Protein AF-A0A523S5J5-F1 (afd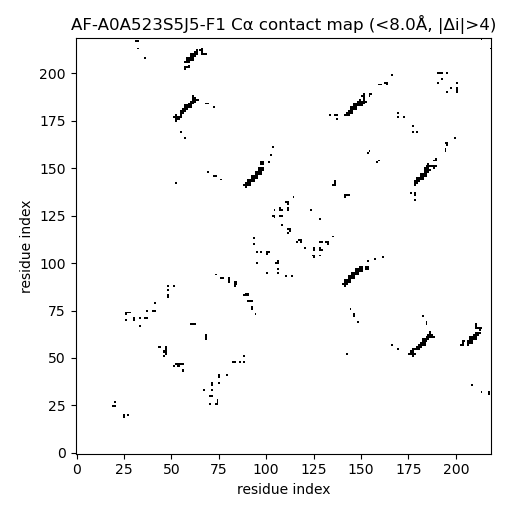b_monomer)

Sequence (219 aa):
MPHDYVEEELGRRSVFKSEQFLSIDYVPEALPHRELELRTLAQSFKTLITTPGRTSQRFIIEGPVGTGKTAVAKRFTEQMVQAAERRGIRLHKLHINCRINKSEYLVYLRMLREFKPKFPRRGHSPEELLQMLVEVLDVEDRYLLLILDELDYFINQRGGNILYDLTRLMDDRLNAPQRLSMIAVGRNIPLDGNVLDSSILSTLQRNLMRFERYSSEAL

Mean predicted aligned error: 6.14 Å

pLDDT: mean 90.22, std 8.28, range [58.5, 98.31]

Nearest PDB structures (foldseek):
  2v1u-assembly1_A  TM=8.697E-01  e=8.062E-12  Aeropyrum pernix
  1w5t-assembly1_A  TM=8.524E-01  e=6.302E-11  Aeropyrum pernix
  1w5t-assembly2_B  TM=8.602E-01  e=1.203E-10  Aeropyrum pernix
  1w5t-assembly3_C  TM=8.279E-01  e=2.738E-10  Aeropyrum pernix
  1w5s-assembly1_A  TM=8.208E-01  e=6.232E-10  Aeropyrum pernix

Foldseek 3Di:
DPDDVVVVVVPDDDPDPDCVCVDPPDQDLDDPPCVVVLVLLCVQCVCCQVPNQPAAAEAEEAADPPLCQVSSLVNSLVVVCVSCVVVVQQEDEDEDECVVQQDLLSVLVSLLCVQVVPDDSDDDDSLVSLVSSVVSCQVVVHAYEYEYEQVQVNCVVPNDVSVVSLLCSQVVQPPGGRRYYYYYYHHDHDLDCVRHPPVSSVSHVVRYDYGDHQDPVRD

Secondary structure (DSSP, 8-state):
----HHHHHHTSPPS-S-GGGGSTT---S--TT-HHHHHHHHHHHTHHHHSTTS---EEEEE--TTSSHHHHHHHHHHHHHHHHHTTT--EEEEEEETTTS-SHHHHHHHHHHHH-TT--SSSS-HHHHHHHHHHHHHHTT-EEEEEEETHHHHHHHH-SHHHHHHHHHHHS-TTS---EEEEEEESS----TTTS-HHHHHHHHHTEEEPPPPPGGG-

Structure (mmCIF, N/CA/C/O backbone):
data_AF-A0A523S5J5-F1
#
_entry.id   AF-A0A523S5J5-F1
#
loop_
_atom_site.group_PDB
_atom_site.id
_atom_site.type_symbol
_atom_site.label_atom_id
_atom_site.label_alt_id
_atom_site.label_comp_id
_atom_site.label_asym_id
_atom_site.label_entity_id
_atom_site.label_seq_id
_atom_site.pdbx_PDB_ins_code
_atom_site.Cartn_x
_atom_site.Cartn_y
_atom_site.Cartn_z
_atom_site.occupancy
_atom_site.B_iso_or_equiv
_atom_site.auth_seq_id
_atom_site.auth_comp_id
_atom_site.auth_asym_id
_atom_site.auth_atom_id
_atom_site.pdbx_PDB_model_num
ATOM 1 N N . MET A 1 1 ? -4.644 -39.962 38.838 1.00 62.00 1 MET A N 1
ATOM 2 C CA . MET A 1 1 ? -4.343 -39.330 37.539 1.00 62.00 1 MET A CA 1
ATOM 3 C C . MET A 1 1 ? -4.026 -37.870 37.805 1.00 62.00 1 MET A C 1
ATOM 5 O O . MET A 1 1 ? -4.727 -37.291 38.631 1.00 62.00 1 MET A O 1
ATOM 9 N N . PRO A 1 2 ? -2.973 -37.297 37.204 1.00 72.38 2 PRO A N 1
ATOM 10 C CA . PRO A 1 2 ? -2.766 -35.853 37.231 1.00 72.38 2 PRO A CA 1
ATOM 11 C C . PRO A 1 2 ? -3.998 -35.160 36.645 1.00 72.38 2 PRO A C 1
ATOM 13 O O . PRO A 1 2 ? -4.638 -35.707 35.749 1.00 72.38 2 PRO A O 1
ATOM 16 N N . HIS A 1 3 ? -4.345 -33.993 37.177 1.00 76.38 3 HIS A N 1
ATOM 17 C CA . HIS A 1 3 ? -5.434 -33.191 36.641 1.00 76.38 3 HIS A CA 1
ATOM 18 C C . HIS A 1 3 ? -5.071 -32.742 35.218 1.00 76.38 3 HIS A C 1
ATOM 20 O O . HIS A 1 3 ? -4.043 -32.088 35.029 1.00 76.38 3 HIS A O 1
ATOM 26 N N . ASP A 1 4 ? -5.879 -33.122 34.228 1.00 85.50 4 ASP A N 1
ATOM 27 C CA . ASP A 1 4 ? -5.662 -32.759 32.827 1.00 85.50 4 ASP A CA 1
ATOM 28 C C . ASP A 1 4 ? -6.428 -31.473 32.508 1.00 85.50 4 ASP A C 1
ATOM 30 O O . ASP A 1 4 ? -7.601 -31.476 32.138 1.00 85.50 4 ASP A O 1
ATOM 34 N N . TYR A 1 5 ? -5.752 -30.349 32.730 1.00 88.44 5 TYR A N 1
ATOM 35 C CA . TYR A 1 5 ? -6.306 -29.013 32.518 1.00 88.44 5 TYR A CA 1
ATOM 36 C C . TYR A 1 5 ? -6.626 -28.718 31.045 1.00 88.44 5 TYR A C 1
ATOM 38 O O . TYR A 1 5 ? -7.419 -27.824 30.770 1.00 88.44 5 TYR A O 1
ATOM 46 N N . VAL A 1 6 ? -6.022 -29.438 30.093 1.00 84.81 6 VAL A N 1
ATOM 47 C CA . VAL A 1 6 ? -6.251 -29.190 28.663 1.00 84.81 6 VAL A CA 1
ATOM 48 C C . VAL A 1 6 ? -7.607 -29.754 28.246 1.00 84.81 6 VAL A C 1
ATOM 50 O O . VAL A 1 6 ? -8.390 -29.048 27.615 1.00 84.81 6 VAL A O 1
ATOM 53 N N . GLU A 1 7 ? -7.919 -30.985 28.655 1.00 87.50 7 GLU A N 1
ATOM 54 C CA . GLU A 1 7 ? -9.229 -31.603 28.405 1.00 87.50 7 GLU A CA 1
ATOM 55 C C . GLU A 1 7 ? -10.373 -30.861 29.116 1.00 87.50 7 GLU A C 1
ATOM 57 O O . GLU A 1 7 ? -11.466 -30.726 28.562 1.00 87.50 7 GLU A O 1
ATOM 62 N N . GLU A 1 8 ? -10.126 -30.310 30.311 1.00 87.00 8 GLU A N 1
ATOM 63 C CA . GLU A 1 8 ? -11.123 -29.486 31.004 1.00 87.00 8 GLU A CA 1
ATOM 64 C C . GLU A 1 8 ? -11.491 -28.231 30.195 1.00 87.00 8 GLU A C 1
ATOM 66 O O . GLU A 1 8 ? -12.675 -27.932 30.027 1.00 87.00 8 GLU A O 1
ATOM 71 N N . GLU A 1 9 ? -10.502 -27.508 29.660 1.00 85.44 9 GLU A N 1
ATOM 72 C CA . GLU A 1 9 ? -10.750 -26.301 28.862 1.00 85.44 9 GLU A CA 1
ATOM 73 C C . GLU A 1 9 ? -11.384 -26.624 27.500 1.00 85.44 9 GLU A C 1
ATOM 75 O O . GLU A 1 9 ? -12.287 -25.907 27.065 1.00 85.44 9 GLU A O 1
ATOM 80 N N . LEU A 1 10 ? -10.991 -27.725 26.848 1.00 82.94 10 LEU A N 1
ATOM 81 C CA . LEU A 1 10 ? -11.606 -28.175 25.590 1.00 82.94 10 LEU A CA 1
ATOM 82 C C . LEU A 1 10 ? -13.081 -28.575 25.761 1.00 82.94 10 LEU A C 1
ATOM 84 O O . LEU A 1 10 ? -13.875 -28.427 24.829 1.00 82.94 10 LEU A O 1
ATOM 88 N N . GLY A 1 11 ? -13.465 -29.052 26.949 1.00 82.38 11 GLY A N 1
ATOM 89 C CA . GLY A 1 11 ? -14.846 -29.396 27.288 1.00 82.38 11 GLY A CA 1
ATOM 90 C C . GLY A 1 11 ? -15.753 -28.192 27.578 1.00 82.38 11 GLY A C 1
ATOM 91 O O . GLY A 1 11 ? -16.978 -28.350 27.650 1.00 82.38 11 GLY A O 1
ATOM 92 N N . ARG A 1 12 ? -15.199 -26.983 27.747 1.00 86.94 12 ARG A N 1
ATOM 93 C CA . ARG A 1 12 ? -15.992 -25.780 28.036 1.00 86.94 12 ARG A CA 1
ATOM 94 C C . ARG A 1 12 ? -16.671 -25.246 26.779 1.00 86.94 12 ARG A C 1
ATOM 96 O O . ARG A 1 12 ? -16.119 -25.207 25.684 1.00 86.94 12 ARG A O 1
ATOM 103 N N . ARG A 1 13 ? -17.907 -24.774 26.943 1.00 80.88 13 ARG A N 1
ATOM 104 C CA . ARG A 1 13 ? -18.631 -24.094 25.864 1.00 80.88 13 ARG A CA 1
ATOM 105 C C . ARG A 1 13 ? -18.052 -22.697 25.657 1.00 80.88 13 ARG A C 1
ATOM 107 O O . ARG A 1 13 ? -18.053 -21.890 26.584 1.00 80.88 13 ARG A O 1
ATOM 114 N N . SER A 1 14 ? -17.619 -22.408 24.433 1.00 80.81 14 SER A N 1
ATOM 115 C CA . SER A 1 14 ? -17.193 -21.062 24.044 1.00 80.81 14 SER A CA 1
ATOM 116 C C . SER A 1 14 ? -18.381 -20.092 24.019 1.00 80.81 14 SER A C 1
ATOM 118 O O . SER A 1 14 ? -19.490 -20.449 23.614 1.00 80.81 14 SER A O 1
ATOM 120 N N . VAL A 1 15 ? -18.140 -18.847 24.438 1.00 86.00 15 VAL A N 1
ATOM 121 C CA . VAL A 1 15 ? -19.086 -17.724 24.287 1.00 86.00 15 VAL A CA 1
ATOM 122 C C . VAL A 1 15 ? -19.048 -17.125 22.878 1.00 86.00 15 VAL A C 1
ATOM 124 O O . VAL A 1 15 ? -19.934 -16.355 22.499 1.00 86.00 15 VAL A O 1
ATOM 127 N N . PHE A 1 16 ? -18.032 -17.472 22.086 1.00 83.12 16 PHE A N 1
ATOM 128 C CA . PHE A 1 16 ? -17.856 -16.970 20.734 1.00 83.12 16 PHE A CA 1
ATOM 129 C C . PHE A 1 16 ? -18.631 -17.825 19.733 1.00 83.12 16 PHE A C 1
ATOM 131 O O . PHE A 1 16 ? -18.474 -19.041 19.667 1.00 83.12 16 PHE A O 1
ATOM 138 N N . LYS A 1 17 ? -19.437 -17.170 18.889 1.00 83.44 17 LYS A N 1
ATOM 139 C CA . LYS A 1 17 ? -20.042 -17.828 17.717 1.00 83.44 17 LYS A CA 1
ATOM 140 C C . LYS A 1 17 ? -19.012 -18.090 16.618 1.00 83.44 17 LYS A C 1
ATOM 142 O O . LYS A 1 17 ? -19.126 -19.069 15.893 1.00 83.44 17 LYS A O 1
ATOM 147 N N . SER A 1 18 ? -18.039 -17.192 16.467 1.00 82.94 18 SER A N 1
ATOM 148 C CA . SER A 1 18 ? -16.918 -17.353 15.545 1.00 82.94 18 SER A CA 1
ATOM 149 C C . SER A 1 18 ? -15.783 -16.412 15.939 1.00 82.94 18 SER A C 1
ATOM 151 O O . SER A 1 18 ? -15.937 -15.192 15.910 1.00 82.94 18 SER A O 1
ATOM 153 N N . GLU A 1 19 ? -14.641 -16.982 16.307 1.00 81.00 19 GLU A N 1
ATOM 154 C CA . GLU A 1 19 ? -13.457 -16.225 16.735 1.00 81.00 19 GLU A CA 1
ATOM 155 C C . GLU A 1 19 ? -12.722 -15.566 15.560 1.00 81.00 19 GLU A C 1
ATOM 157 O O . GLU A 1 19 ? -11.962 -14.622 15.755 1.00 81.00 19 GLU A O 1
ATOM 162 N N . GLN A 1 20 ? -12.998 -15.985 14.318 1.00 80.94 20 GLN A N 1
ATOM 163 C CA . GLN A 1 20 ? -12.356 -15.430 13.121 1.00 80.94 20 GLN A CA 1
ATOM 164 C C . GLN A 1 20 ? -12.589 -13.917 12.966 1.00 80.94 20 GLN A C 1
ATOM 166 O O . GLN A 1 20 ? -11.740 -13.217 12.425 1.00 80.94 20 GLN A O 1
ATOM 171 N N . PHE A 1 21 ? -13.719 -13.406 13.470 1.00 82.50 21 PHE A N 1
ATOM 172 C CA . PHE A 1 21 ? -14.063 -11.982 13.440 1.00 82.50 21 PHE A CA 1
ATOM 173 C C . PHE A 1 21 ? -13.248 -11.141 14.428 1.00 82.50 21 PHE A C 1
ATOM 175 O O . PHE A 1 21 ? -13.205 -9.922 14.301 1.00 82.50 21 PHE A O 1
ATOM 182 N N . LEU A 1 22 ? -12.597 -11.789 15.395 1.00 78.06 22 LEU A N 1
ATOM 183 C CA . LEU A 1 22 ? -11.671 -11.164 16.339 1.00 78.06 22 LEU A CA 1
ATOM 184 C C . LEU A 1 22 ? -10.229 -11.176 15.819 1.00 78.06 22 LEU A C 1
ATOM 186 O O . LEU A 1 22 ? -9.338 -10.617 16.456 1.00 78.06 22 LEU A O 1
ATOM 190 N N . SER A 1 23 ? -9.985 -11.816 14.670 1.00 78.56 23 SER A N 1
ATOM 191 C CA . SER A 1 23 ? -8.672 -11.813 14.040 1.00 78.56 23 SER A CA 1
ATOM 192 C C . SER A 1 23 ? -8.255 -10.391 13.674 1.00 78.56 23 SER A C 1
ATOM 194 O O . SER A 1 23 ? -9.031 -9.623 13.111 1.00 78.56 23 SER A O 1
ATOM 196 N N . ILE A 1 24 ? -6.982 -10.073 13.907 1.00 70.19 24 ILE A N 1
ATOM 197 C CA . ILE A 1 24 ? -6.358 -8.802 13.504 1.00 70.19 24 ILE A CA 1
ATOM 198 C C . ILE A 1 24 ? -6.398 -8.626 11.974 1.00 70.19 24 ILE A C 1
ATOM 200 O O . ILE A 1 24 ? -6.359 -7.504 11.465 1.00 70.19 24 ILE A O 1
ATOM 204 N N . ASP A 1 25 ? -6.497 -9.730 11.230 1.00 74.06 25 ASP A N 1
ATOM 205 C CA . ASP A 1 25 ? -6.596 -9.718 9.773 1.00 74.06 25 ASP A CA 1
ATOM 206 C C . ASP A 1 25 ? -8.024 -9.564 9.247 1.00 74.06 25 ASP A C 1
ATOM 208 O O . ASP A 1 25 ? -8.193 -9.299 8.053 1.00 74.06 25 ASP A O 1
ATOM 212 N N . TYR A 1 26 ? -9.040 -9.697 10.105 1.00 80.50 26 TYR A N 1
ATOM 213 C CA . TYR A 1 26 ? -10.425 -9.522 9.696 1.00 80.50 26 TYR A CA 1
ATOM 214 C C . TYR A 1 26 ? -10.710 -8.053 9.367 1.00 80.50 26 TYR A C 1
ATOM 216 O O . TYR A 1 26 ? -10.423 -7.143 10.146 1.00 80.50 26 TYR A O 1
ATOM 224 N N . VAL A 1 27 ? -11.300 -7.821 8.195 1.00 84.38 27 VAL A N 1
ATOM 225 C CA . VAL A 1 27 ? -11.746 -6.499 7.754 1.00 84.38 27 VAL A CA 1
ATOM 226 C C . VAL A 1 27 ? -13.267 -6.545 7.620 1.00 84.38 27 VAL A C 1
ATOM 228 O O . VAL A 1 27 ? -13.766 -7.205 6.707 1.00 84.38 27 VAL A O 1
ATOM 231 N N . PRO A 1 28 ? -14.021 -5.890 8.518 1.00 84.75 28 PRO A N 1
ATOM 232 C CA . PRO A 1 28 ? -15.477 -5.906 8.467 1.00 84.75 28 PRO A CA 1
ATOM 233 C C . PRO A 1 28 ? -16.024 -5.162 7.245 1.00 84.75 28 PRO A C 1
ATOM 235 O O . PRO A 1 28 ? -15.371 -4.299 6.653 1.00 84.75 28 PRO A O 1
ATOM 238 N N . GLU A 1 29 ? -17.268 -5.480 6.878 1.00 85.88 29 GLU A N 1
ATOM 239 C CA . GLU A 1 29 ? -17.913 -4.867 5.716 1.00 85.88 29 GLU A CA 1
ATOM 240 C C . GLU A 1 29 ? -18.210 -3.373 5.897 1.00 85.88 29 GLU A C 1
ATOM 242 O O . GLU A 1 29 ? -18.135 -2.593 4.939 1.00 85.88 29 GLU A O 1
ATOM 247 N N . ALA A 1 30 ? -18.534 -2.978 7.122 1.00 87.62 30 ALA A N 1
ATOM 248 C CA . ALA A 1 30 ? -18.708 -1.595 7.523 1.00 87.62 30 ALA A CA 1
ATOM 249 C C . ALA A 1 30 ? -17.586 -1.205 8.487 1.00 87.62 30 ALA A C 1
ATOM 251 O O . ALA A 1 30 ? -17.180 -1.999 9.336 1.00 87.62 30 ALA A O 1
ATOM 252 N N . LEU A 1 31 ? -17.107 0.030 8.356 1.00 89.56 31 LEU A N 1
ATOM 253 C CA . LEU A 1 31 ? -16.148 0.648 9.267 1.00 89.56 31 LEU A CA 1
ATOM 254 C C . LEU A 1 31 ? -16.805 1.910 9.835 1.00 89.56 31 LEU A C 1
ATOM 256 O O . LEU A 1 31 ? -16.637 2.979 9.244 1.00 89.56 31 LEU A O 1
ATOM 260 N N . PRO A 1 32 ? -17.595 1.776 10.918 1.00 88.62 32 PRO A N 1
ATOM 261 C CA . PRO A 1 32 ? -18.278 2.906 11.531 1.00 88.62 32 PRO A CA 1
ATOM 262 C C . PRO A 1 32 ? -17.296 4.027 11.876 1.00 88.62 32 PRO A C 1
ATOM 264 O O . PRO A 1 32 ? -16.178 3.761 12.324 1.00 88.62 32 PRO A O 1
ATOM 267 N N . HIS A 1 33 ? -17.716 5.276 11.675 1.00 91.38 33 HIS A N 1
ATOM 268 C CA . HIS A 1 33 ? -16.916 6.479 11.946 1.00 91.38 33 HIS A CA 1
ATOM 269 C C . HIS A 1 33 ? -15.659 6.620 11.069 1.00 91.38 33 HIS A C 1
ATOM 271 O O . HIS A 1 33 ? -14.735 7.363 11.418 1.00 91.38 33 HIS A O 1
ATOM 277 N N . ARG A 1 34 ? -15.609 5.902 9.938 1.00 94.69 34 ARG A N 1
ATOM 278 C CA . ARG A 1 34 ? -14.543 5.989 8.923 1.00 94.69 34 ARG A CA 1
ATOM 279 C C . ARG A 1 34 ? -15.060 6.199 7.498 1.00 94.69 34 ARG A C 1
ATOM 281 O O . ARG A 1 34 ? -14.346 6.004 6.510 1.00 94.69 34 ARG A O 1
ATOM 288 N N . GLU A 1 35 ? -16.324 6.587 7.365 1.00 94.56 35 GLU A N 1
ATOM 289 C CA . GLU A 1 35 ? -16.993 6.805 6.085 1.00 94.56 35 GLU A CA 1
ATOM 290 C C . GLU A 1 35 ? -16.395 7.992 5.322 1.00 94.56 35 GLU A C 1
ATOM 292 O O . GLU A 1 35 ? -16.344 7.971 4.088 1.00 94.56 35 GLU A O 1
ATOM 297 N N . LEU A 1 36 ? -15.933 9.022 6.036 1.00 95.25 36 LEU A N 1
ATOM 298 C CA . LEU A 1 36 ? -15.312 10.198 5.431 1.00 95.25 36 LEU A CA 1
ATOM 299 C C . LEU A 1 36 ? -13.957 9.845 4.806 1.00 95.25 36 LEU A C 1
ATOM 301 O O . LEU A 1 36 ? -13.660 10.256 3.682 1.00 95.25 36 LEU A O 1
ATOM 305 N N . GLU A 1 37 ? -13.163 9.038 5.500 1.00 97.12 37 GLU A N 1
ATOM 306 C CA . GLU A 1 37 ? -11.861 8.549 5.066 1.00 97.12 37 GLU A CA 1
ATOM 307 C C . GLU A 1 37 ? -12.013 7.639 3.842 1.00 97.12 37 GLU A C 1
ATOM 309 O O . GLU A 1 37 ? -11.357 7.856 2.820 1.00 97.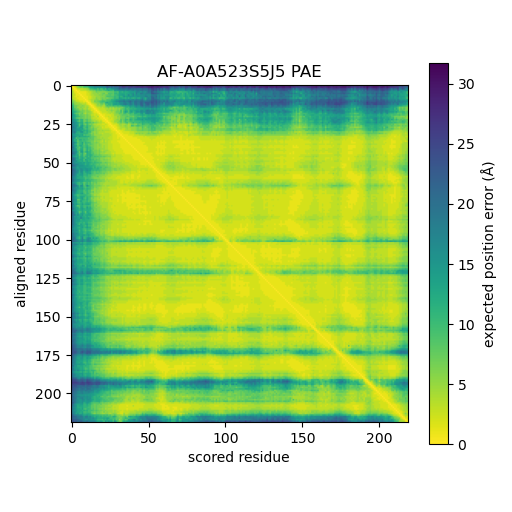12 37 GLU A O 1
ATOM 314 N N . LEU A 1 38 ? -12.956 6.688 3.884 1.00 96.94 38 LEU A N 1
ATOM 315 C CA . LEU A 1 38 ? -13.299 5.846 2.732 1.00 96.94 38 LEU A CA 1
ATOM 316 C C . LEU A 1 38 ? -13.747 6.681 1.525 1.00 96.94 38 LEU A C 1
ATOM 318 O O . LEU A 1 38 ? -13.301 6.444 0.400 1.00 96.94 38 LEU A O 1
ATOM 322 N N . ARG A 1 39 ? -14.605 7.687 1.742 1.00 96.81 39 ARG A N 1
ATOM 323 C CA . ARG A 1 39 ? -15.082 8.583 0.679 1.00 96.81 39 ARG A CA 1
ATOM 324 C C . ARG A 1 39 ? -13.951 9.406 0.075 1.00 96.81 39 ARG A C 1
ATOM 326 O O . ARG A 1 39 ? -13.921 9.578 -1.142 1.00 96.81 39 ARG A O 1
ATOM 333 N N . THR A 1 40 ? -13.035 9.895 0.900 1.00 97.12 40 THR A N 1
ATOM 334 C CA . THR A 1 40 ? -11.886 10.679 0.440 1.00 97.12 40 THR A CA 1
ATOM 335 C C . THR A 1 40 ? -10.962 9.819 -0.423 1.00 97.12 40 THR A C 1
ATOM 337 O O . THR A 1 40 ? -10.623 10.225 -1.533 1.00 97.12 40 THR A O 1
ATOM 340 N N . LEU A 1 41 ? -10.657 8.584 0.001 1.00 97.69 41 LEU A N 1
ATOM 341 C CA . LEU A 1 41 ? -9.907 7.636 -0.833 1.00 97.69 41 LEU A CA 1
ATOM 342 C C . LEU A 1 41 ? -10.638 7.349 -2.153 1.00 97.69 41 LEU A C 1
ATOM 344 O O . LEU A 1 41 ? -10.039 7.427 -3.225 1.00 97.69 41 LEU A O 1
ATOM 348 N N . ALA A 1 42 ? -11.949 7.103 -2.117 1.00 97.00 42 ALA A N 1
ATOM 349 C CA . ALA A 1 42 ? -12.737 6.883 -3.330 1.00 97.00 42 ALA A CA 1
ATOM 350 C C . ALA A 1 42 ? -12.675 8.072 -4.303 1.00 97.00 42 ALA A C 1
ATOM 352 O O . ALA A 1 42 ? -12.560 7.873 -5.512 1.00 97.00 42 ALA A O 1
ATOM 353 N N . GLN A 1 43 ? -12.709 9.308 -3.798 1.00 96.31 43 GLN A N 1
ATOM 354 C CA . GLN A 1 43 ? -12.591 10.508 -4.627 1.00 96.31 43 GLN A CA 1
ATOM 355 C C . GLN A 1 43 ? -11.210 10.642 -5.271 1.00 96.31 43 GLN A C 1
ATOM 357 O O . GLN A 1 43 ? -11.141 10.952 -6.463 1.00 96.31 43 GLN A O 1
ATOM 362 N N . SER A 1 44 ? -10.137 10.382 -4.521 1.00 95.94 44 SER A N 1
ATOM 363 C CA . SER A 1 44 ? -8.762 10.467 -5.025 1.00 95.94 44 SER A CA 1
ATOM 364 C C . SER A 1 44 ? -8.452 9.388 -6.065 1.00 95.94 44 SER A C 1
ATOM 366 O O . SER A 1 44 ? -7.803 9.659 -7.070 1.00 95.94 44 SER A O 1
ATOM 368 N N . PHE A 1 45 ? -8.966 8.173 -5.875 1.00 96.94 45 PHE A N 1
ATOM 369 C CA . PHE A 1 45 ? -8.636 7.020 -6.718 1.00 96.94 45 PHE A CA 1
ATOM 370 C C . PHE A 1 45 ? -9.647 6.729 -7.835 1.00 96.94 45 PHE A C 1
ATOM 372 O O . PHE A 1 45 ? -9.424 5.819 -8.635 1.00 96.94 45 PHE A O 1
ATOM 379 N N . LYS A 1 46 ? -10.739 7.499 -7.957 1.00 95.81 46 LYS A N 1
ATOM 380 C CA . LYS A 1 46 ? -11.774 7.285 -8.991 1.00 95.81 46 LYS A CA 1
ATOM 381 C C . LYS A 1 46 ? -11.227 7.237 -10.423 1.00 95.81 46 LYS A C 1
ATOM 383 O O . LYS A 1 46 ? -11.835 6.618 -11.299 1.00 95.81 46 LYS A O 1
ATOM 388 N N . THR A 1 47 ? -10.104 7.904 -10.687 1.00 95.25 47 THR A N 1
ATOM 389 C CA . THR A 1 47 ? -9.441 7.934 -12.000 1.00 95.25 47 THR A CA 1
ATOM 390 C C . THR A 1 47 ? -8.927 6.562 -12.416 1.00 95.25 47 THR A C 1
ATOM 392 O O . THR A 1 47 ? -8.987 6.243 -13.597 1.00 95.25 47 THR A O 1
ATOM 395 N N . LEU A 1 48 ? -8.563 5.691 -11.467 1.00 95.81 48 LEU A N 1
ATOM 396 C CA . LEU A 1 48 ? -8.160 4.313 -11.772 1.00 95.81 48 LEU A CA 1
ATOM 397 C C . LEU A 1 48 ? -9.282 3.487 -12.409 1.00 95.81 48 LEU A C 1
ATOM 399 O O . LEU A 1 48 ? -9.013 2.495 -13.076 1.00 95.81 48 LEU A O 1
ATOM 403 N N . ILE A 1 49 ? -10.534 3.899 -12.198 1.00 96.94 49 ILE A N 1
ATOM 404 C CA . ILE A 1 49 ? -11.719 3.241 -12.750 1.00 96.94 49 ILE A CA 1
ATOM 405 C C . ILE A 1 49 ? -12.263 3.991 -13.966 1.00 96.94 49 ILE A C 1
ATOM 407 O O . ILE A 1 49 ? -12.680 3.376 -14.940 1.00 96.94 49 ILE A O 1
ATOM 411 N N . THR A 1 50 ? -12.301 5.323 -13.901 1.00 96.31 50 THR A N 1
ATOM 412 C CA . THR A 1 50 ? -12.920 6.159 -14.945 1.00 96.31 50 THR A CA 1
ATOM 413 C C . THR A 1 50 ? -12.005 6.402 -16.141 1.00 96.31 50 THR A C 1
ATOM 415 O O . THR A 1 50 ? -12.494 6.520 -17.260 1.00 96.31 50 THR A O 1
ATOM 418 N N . THR A 1 51 ? -10.689 6.450 -15.927 1.00 95.94 51 THR A N 1
ATOM 419 C CA . THR A 1 51 ? -9.665 6.608 -16.968 1.00 95.94 51 THR A CA 1
ATOM 420 C C . THR A 1 51 ? -8.448 5.714 -16.671 1.00 95.94 51 THR A C 1
ATOM 422 O O . THR A 1 51 ? -7.353 6.222 -16.398 1.00 95.94 51 THR A O 1
ATOM 425 N N . PRO A 1 52 ? -8.611 4.373 -16.707 1.00 94.81 52 PRO A N 1
ATOM 426 C CA . PRO A 1 52 ? -7.558 3.429 -16.329 1.00 94.81 52 PRO A CA 1
ATOM 427 C C . PRO A 1 52 ? -6.268 3.672 -17.119 1.00 94.81 52 PRO A C 1
ATOM 429 O O . PRO A 1 52 ? -6.295 3.878 -18.330 1.00 94.81 52 PRO A O 1
ATOM 432 N N . GLY A 1 53 ? -5.122 3.677 -16.440 1.00 93.19 53 GLY A N 1
ATOM 433 C CA . GLY A 1 53 ? -3.822 3.903 -17.081 1.00 93.19 53 GLY A CA 1
ATOM 434 C C . GLY A 1 53 ? -3.480 5.355 -17.395 1.00 93.19 53 GLY A C 1
ATOM 435 O O . GLY A 1 53 ? -2.360 5.616 -17.818 1.00 93.19 53 GLY A O 1
ATOM 436 N N . ARG A 1 54 ? -4.379 6.318 -17.159 1.00 92.75 54 ARG A N 1
ATOM 437 C CA . ARG A 1 54 ? -4.065 7.736 -17.392 1.00 92.75 54 ARG A CA 1
ATOM 438 C C . ARG A 1 54 ? -3.220 8.355 -16.281 1.00 92.75 54 ARG A C 1
ATOM 440 O O . ARG A 1 54 ? -2.432 9.255 -16.544 1.00 92.75 54 ARG A O 1
ATOM 447 N N . THR A 1 55 ? -3.414 7.912 -15.042 1.00 89.75 55 THR A N 1
ATOM 448 C CA . THR A 1 55 ? -2.744 8.472 -13.861 1.00 89.75 55 THR A CA 1
ATOM 449 C C . THR A 1 55 ? -2.441 7.386 -12.849 1.00 89.75 55 THR A C 1
ATOM 451 O O . THR A 1 55 ? -3.293 6.529 -12.616 1.00 89.75 55 THR A O 1
ATOM 454 N N . SER A 1 56 ? -1.301 7.508 -12.178 1.00 91.06 56 SER A N 1
ATOM 455 C CA . SER A 1 56 ? -1.008 6.781 -10.945 1.00 91.06 56 SER A CA 1
ATOM 456 C C . SER A 1 56 ? -1.443 7.618 -9.748 1.00 91.06 56 SER A C 1
ATOM 458 O O . SER A 1 56 ? -1.291 8.839 -9.749 1.00 91.06 56 SER A O 1
ATOM 460 N N . GLN A 1 57 ? -2.007 6.973 -8.732 1.00 93.12 57 GLN A N 1
ATOM 461 C CA . GLN A 1 57 ? -2.415 7.627 -7.494 1.00 93.12 57 GLN A CA 1
ATOM 462 C C . GLN A 1 57 ? -1.474 7.226 -6.366 1.00 93.12 57 GLN A C 1
ATOM 464 O O . GLN A 1 57 ? -1.152 6.051 -6.189 1.00 93.12 57 GLN A O 1
ATOM 469 N N . ARG A 1 58 ? -1.030 8.224 -5.607 1.00 92.75 58 ARG A N 1
ATOM 470 C CA . ARG A 1 58 ? -0.164 8.062 -4.440 1.00 92.75 58 ARG A CA 1
ATOM 471 C C . ARG A 1 58 ? -0.855 8.732 -3.274 1.00 92.75 58 ARG A C 1
ATOM 473 O O . ARG A 1 58 ? -1.203 9.908 -3.381 1.00 92.75 58 ARG A O 1
ATOM 480 N N . PHE A 1 59 ? -1.066 7.990 -2.201 1.00 95.62 59 PHE A N 1
ATOM 481 C CA . PHE A 1 59 ? -1.805 8.481 -1.050 1.00 95.62 59 PHE A 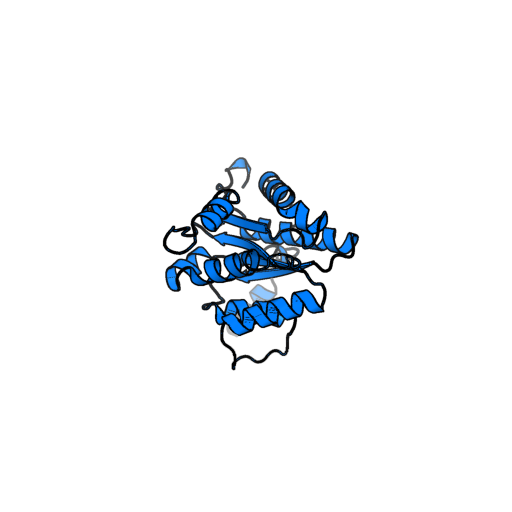CA 1
ATOM 482 C C . PHE A 1 59 ? -1.133 8.038 0.241 1.00 95.62 59 PHE A C 1
ATOM 484 O O . PHE A 1 59 ? -0.628 6.919 0.324 1.00 95.62 59 PHE A O 1
ATOM 491 N N . ILE A 1 60 ? -1.122 8.910 1.242 1.00 96.62 60 ILE A N 1
ATOM 492 C CA . ILE A 1 60 ? -0.516 8.647 2.541 1.00 96.62 60 ILE A CA 1
ATOM 493 C C . ILE A 1 60 ? -1.601 8.683 3.610 1.00 96.62 60 ILE A C 1
ATOM 495 O O . ILE A 1 60 ? -2.422 9.597 3.657 1.00 96.62 60 ILE A O 1
ATOM 499 N N . ILE A 1 61 ? -1.593 7.677 4.476 1.00 97.75 61 ILE A N 1
ATOM 500 C CA . ILE A 1 61 ? -2.461 7.579 5.639 1.00 97.75 61 ILE A CA 1
ATOM 501 C C . ILE A 1 61 ? -1.589 7.542 6.894 1.00 97.75 61 ILE A C 1
ATOM 503 O O . ILE A 1 61 ? -0.838 6.591 7.120 1.00 97.75 61 ILE A O 1
ATOM 507 N N . GLU A 1 62 ? -1.732 8.559 7.737 1.00 96.88 62 GLU A N 1
ATOM 508 C CA . GLU A 1 62 ? -0.994 8.700 8.993 1.00 96.88 62 GLU A CA 1
ATOM 509 C C . GLU A 1 62 ? -1.910 8.688 10.207 1.00 96.88 62 GLU A C 1
ATOM 511 O O . GLU A 1 62 ? -3.096 8.978 10.105 1.00 96.88 62 GLU A O 1
ATOM 516 N N . GLY A 1 63 ? -1.362 8.368 11.378 1.00 96.25 63 GLY A N 1
ATOM 517 C CA . GLY A 1 63 ? -2.074 8.503 12.647 1.00 96.25 63 GLY A CA 1
ATOM 518 C C . GLY A 1 63 ? -1.721 7.435 13.687 1.00 96.25 63 GLY A C 1
ATOM 519 O O . GLY A 1 63 ? -1.039 6.448 13.382 1.00 96.25 63 GLY A O 1
ATOM 520 N N . PRO A 1 64 ? -2.206 7.579 14.933 1.00 94.81 64 PRO A N 1
ATOM 521 C CA . PRO A 1 64 ? -1.873 6.687 16.047 1.00 94.81 64 PRO A CA 1
ATOM 522 C C . PRO A 1 64 ? -2.249 5.213 15.822 1.00 94.81 64 PRO A C 1
ATOM 524 O O . PRO A 1 64 ? -3.007 4.865 14.920 1.00 94.81 64 PRO A O 1
ATOM 527 N N . VAL A 1 65 ? -1.725 4.306 16.648 1.00 91.38 65 VAL A N 1
ATOM 528 C CA . VAL A 1 65 ? -2.114 2.881 16.613 1.00 91.38 65 VAL A CA 1
ATOM 529 C C . VAL A 1 65 ? -3.596 2.731 16.958 1.00 91.38 65 VAL A C 1
ATOM 531 O O . VAL A 1 65 ? -4.119 3.493 17.764 1.00 91.38 65 VAL A O 1
ATOM 534 N N . GLY A 1 66 ? -4.268 1.753 16.346 1.00 88.75 66 GLY A N 1
ATOM 535 C CA . GLY A 1 66 ? -5.663 1.434 16.666 1.00 88.75 66 GLY A CA 1
ATOM 536 C C . GLY A 1 66 ? -6.699 2.389 16.068 1.00 88.75 66 GLY A C 1
ATOM 537 O O . GLY A 1 66 ? -7.882 2.210 16.308 1.00 88.75 66 GLY A O 1
ATOM 538 N N . THR A 1 67 ? -6.306 3.368 15.247 1.00 93.19 67 THR A N 1
ATOM 539 C CA . THR A 1 67 ? -7.260 4.315 14.638 1.00 93.19 67 THR A CA 1
ATOM 540 C C . THR A 1 67 ? -7.982 3.785 13.397 1.00 93.19 67 THR A C 1
ATOM 542 O O . THR A 1 67 ? -8.830 4.481 12.852 1.00 93.19 67 THR A O 1
ATOM 545 N N . GLY A 1 68 ? -7.681 2.565 12.938 1.00 92.81 68 GLY A N 1
ATOM 546 C CA . GLY A 1 68 ? -8.360 1.939 11.794 1.00 92.81 68 GLY A CA 1
ATOM 547 C C . GLY A 1 68 ? -7.697 2.141 10.425 1.00 92.81 68 GLY A C 1
ATOM 548 O O . GLY A 1 68 ? -8.269 1.722 9.426 1.00 92.81 68 GLY A O 1
ATOM 549 N N . LYS A 1 69 ? -6.486 2.717 10.350 1.00 96.44 69 LYS A N 1
ATOM 550 C CA . LYS A 1 69 ? -5.771 2.985 9.079 1.00 96.44 69 LYS A CA 1
ATOM 551 C C . LYS A 1 69 ? -5.684 1.771 8.145 1.00 96.44 69 LYS A C 1
ATOM 553 O O . LYS A 1 69 ? -6.122 1.836 7.000 1.00 96.44 69 LYS A O 1
ATOM 558 N N . THR A 1 70 ? -5.154 0.650 8.644 1.00 95.12 70 THR A N 1
ATOM 559 C CA . THR A 1 70 ? -5.004 -0.593 7.870 1.00 95.12 70 THR A CA 1
ATOM 560 C C . THR A 1 70 ? -6.358 -1.158 7.443 1.00 95.12 70 THR A C 1
ATOM 562 O O . THR A 1 70 ? -6.503 -1.585 6.300 1.00 95.12 70 THR A O 1
ATOM 565 N N . ALA A 1 71 ? -7.359 -1.132 8.330 1.00 95.00 71 ALA A N 1
ATOM 566 C CA . ALA A 1 71 ? -8.704 -1.617 8.028 1.00 95.00 71 ALA A CA 1
ATOM 567 C C . ALA A 1 71 ? -9.355 -0.788 6.912 1.00 95.00 71 ALA A C 1
ATOM 569 O O . ALA A 1 71 ? -9.856 -1.359 5.947 1.00 95.00 71 ALA A O 1
ATOM 570 N N . VAL A 1 72 ? -9.264 0.546 6.989 1.00 97.06 72 VAL A N 1
ATOM 571 C CA . VAL A 1 72 ? -9.762 1.452 5.944 1.00 97.06 72 VAL A CA 1
ATOM 572 C C . VAL A 1 72 ? -9.039 1.216 4.622 1.00 97.06 72 VAL A C 1
ATOM 574 O O . VAL A 1 72 ? -9.707 1.057 3.606 1.00 97.06 72 VAL A O 1
ATOM 577 N N . ALA A 1 73 ? -7.705 1.123 4.615 1.00 97.44 73 ALA A N 1
ATOM 578 C CA . ALA A 1 73 ? -6.947 0.861 3.392 1.00 97.44 73 ALA A CA 1
ATOM 579 C C . ALA A 1 73 ? -7.337 -0.486 2.754 1.00 97.44 73 ALA A C 1
ATOM 581 O O . ALA A 1 73 ? -7.660 -0.542 1.565 1.00 97.44 73 ALA A O 1
ATOM 582 N N . LYS A 1 74 ? -7.381 -1.574 3.537 1.00 96.25 74 LYS A N 1
ATOM 583 C CA . LYS A 1 74 ? -7.798 -2.899 3.048 1.00 96.25 74 LYS A CA 1
ATOM 584 C C . LYS A 1 74 ? -9.238 -2.867 2.512 1.00 96.25 74 LYS A C 1
ATOM 586 O O . LYS A 1 74 ? -9.462 -3.285 1.377 1.00 96.25 74 LYS A O 1
ATOM 591 N N . ARG A 1 75 ? -10.186 -2.291 3.262 1.00 96.12 75 ARG A N 1
ATOM 592 C CA . ARG A 1 75 ? -11.598 -2.200 2.855 1.00 96.12 75 ARG A CA 1
ATOM 593 C C . ARG A 1 75 ? -11.788 -1.363 1.593 1.00 96.12 75 ARG A C 1
ATOM 595 O O . ARG A 1 75 ? -12.530 -1.748 0.693 1.00 96.12 75 ARG A O 1
ATOM 602 N N . PHE A 1 76 ? -11.097 -0.235 1.506 1.00 97.88 76 PHE A N 1
ATOM 603 C CA . PHE A 1 76 ? -11.121 0.625 0.331 1.00 97.88 76 PHE A CA 1
ATOM 604 C C . PHE A 1 76 ? -10.597 -0.107 -0.913 1.00 97.88 76 PHE A C 1
ATOM 606 O O . PHE A 1 76 ? -11.255 -0.115 -1.954 1.00 97.88 76 PHE A O 1
ATOM 613 N N . THR A 1 77 ? -9.439 -0.770 -0.812 1.00 97.19 77 THR A N 1
ATOM 614 C CA . THR A 1 77 ? -8.876 -1.506 -1.956 1.00 97.19 77 THR A CA 1
ATOM 615 C C . THR A 1 77 ? -9.763 -2.671 -2.397 1.00 97.19 77 THR A C 1
ATOM 617 O O . THR A 1 77 ? -9.862 -2.931 -3.592 1.00 97.19 77 THR A O 1
ATOM 620 N N . GLU A 1 78 ? -10.483 -3.323 -1.480 1.00 95.94 78 GLU A N 1
ATOM 621 C CA . GLU A 1 78 ? -11.522 -4.307 -1.819 1.00 95.94 78 GLU A CA 1
ATOM 622 C C . GLU A 1 78 ? -12.646 -3.710 -2.655 1.00 95.94 78 GLU A C 1
ATOM 624 O O . GLU A 1 78 ? -12.991 -4.256 -3.702 1.00 95.94 78 GLU A O 1
ATOM 629 N N . GLN A 1 79 ? -13.194 -2.573 -2.222 1.00 96.50 79 GLN A N 1
ATOM 630 C CA . GLN A 1 79 ? -14.255 -1.884 -2.953 1.00 96.50 79 GLN A CA 1
ATOM 631 C C . GLN A 1 79 ? -13.788 -1.445 -4.348 1.00 96.50 79 GLN A C 1
ATOM 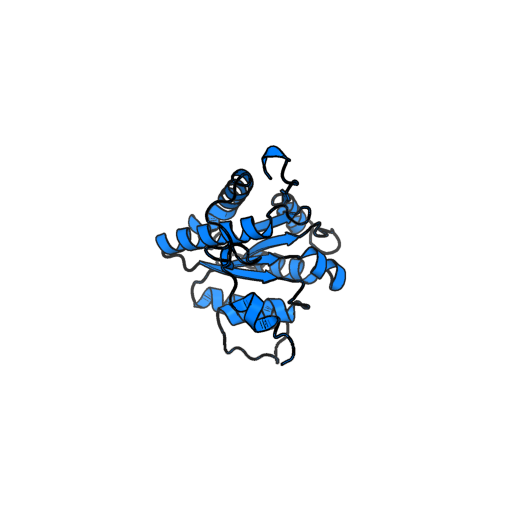633 O O . GLN A 1 79 ? -14.550 -1.547 -5.311 1.00 96.50 79 GLN A O 1
ATOM 638 N N . MET A 1 80 ? -12.530 -1.010 -4.475 1.00 97.81 80 MET A N 1
ATOM 639 C CA . MET A 1 80 ? -11.926 -0.653 -5.761 1.00 97.81 80 MET A CA 1
ATOM 640 C C . MET A 1 80 ? -11.792 -1.850 -6.700 1.00 97.81 80 MET A C 1
ATOM 642 O O . MET A 1 80 ? -12.168 -1.735 -7.865 1.00 97.81 80 MET A O 1
ATOM 646 N N . VAL A 1 81 ? -11.304 -2.996 -6.210 1.00 97.50 81 VAL A N 1
ATOM 647 C CA . VAL A 1 81 ? -11.191 -4.224 -7.016 1.00 97.50 81 VAL A CA 1
ATOM 648 C C . VAL A 1 81 ? -12.572 -4.687 -7.480 1.00 97.50 81 VAL A C 1
ATOM 650 O O . VAL A 1 81 ? -12.773 -4.883 -8.673 1.00 97.50 81 VAL A O 1
ATOM 653 N N . GLN A 1 82 ? -13.568 -4.726 -6.591 1.00 96.94 82 GLN A N 1
ATOM 654 C CA . GLN A 1 82 ? -14.944 -5.068 -6.976 1.00 96.94 82 GLN A CA 1
ATOM 655 C C . GLN A 1 82 ? -15.522 -4.096 -8.020 1.00 96.94 82 GLN A C 1
ATOM 657 O O . GLN A 1 82 ? -16.251 -4.491 -8.931 1.00 96.94 82 GLN A O 1
ATOM 662 N N . ALA A 1 83 ? -15.228 -2.797 -7.901 1.00 97.50 83 ALA A N 1
ATOM 663 C CA . ALA A 1 83 ? -15.666 -1.802 -8.875 1.00 97.50 83 ALA A CA 1
ATOM 664 C C . ALA A 1 83 ? -14.961 -1.951 -10.235 1.00 97.50 83 ALA A C 1
ATOM 666 O O . ALA A 1 83 ? -15.593 -1.690 -11.265 1.00 97.50 83 ALA A O 1
ATOM 667 N N . ALA A 1 84 ? -13.690 -2.356 -10.234 1.00 97.88 84 ALA A N 1
ATOM 668 C CA . ALA A 1 84 ? -12.893 -2.648 -11.420 1.00 97.88 84 ALA A CA 1
ATOM 669 C C . ALA A 1 84 ? -13.394 -3.907 -12.143 1.00 97.88 84 ALA A C 1
ATOM 671 O O . ALA A 1 84 ? -13.641 -3.854 -13.348 1.00 97.88 84 ALA A O 1
ATOM 672 N N . GLU A 1 85 ? -13.654 -4.990 -11.406 1.00 97.44 85 GLU A N 1
ATOM 673 C CA . GLU A 1 85 ? -14.184 -6.253 -11.938 1.00 97.44 85 GLU A CA 1
ATOM 674 C C . GLU A 1 85 ? -15.503 -6.046 -12.688 1.00 97.44 85 GLU A C 1
ATOM 676 O O . GLU A 1 85 ? -15.642 -6.478 -13.832 1.00 97.44 85 GLU A O 1
ATOM 681 N N . ARG A 1 86 ? -16.441 -5.281 -12.109 1.00 97.69 86 ARG A N 1
ATOM 682 C CA . ARG A 1 86 ? -17.725 -4.932 -12.757 1.00 97.69 86 ARG A CA 1
ATOM 683 C C . ARG A 1 86 ? -17.571 -4.166 -14.078 1.00 97.69 86 ARG A C 1
ATOM 685 O O . ARG A 1 86 ? -18.545 -4.025 -14.810 1.00 97.69 86 ARG A O 1
ATOM 692 N N . ARG A 1 87 ? -16.385 -3.623 -14.359 1.00 97.50 87 ARG A N 1
ATOM 693 C CA . ARG A 1 87 ? -16.060 -2.831 -15.555 1.00 97.50 87 ARG A CA 1
ATOM 694 C C . ARG A 1 87 ? -15.007 -3.503 -16.439 1.00 97.50 87 ARG A C 1
ATOM 696 O O . ARG A 1 87 ? -14.531 -2.876 -17.377 1.00 97.50 87 ARG A O 1
ATOM 703 N N . GLY A 1 88 ? -14.635 -4.750 -16.144 1.00 97.31 88 GLY A N 1
ATOM 704 C CA . GLY A 1 88 ? -13.635 -5.495 -16.910 1.00 97.31 88 GLY A CA 1
ATOM 705 C C . GLY A 1 88 ? -12.196 -4.994 -16.743 1.00 97.31 88 GLY A C 1
ATOM 706 O O . GLY A 1 88 ? -11.348 -5.314 -17.569 1.00 97.31 88 GLY A O 1
ATOM 707 N N . ILE A 1 89 ? -11.900 -4.220 -15.695 1.00 98.12 89 ILE A N 1
ATOM 708 C CA . ILE A 1 89 ? -10.550 -3.715 -15.415 1.00 98.12 89 ILE A CA 1
ATOM 709 C C . ILE A 1 89 ? -9.815 -4.737 -14.541 1.00 98.12 89 ILE A C 1
ATOM 711 O O . ILE A 1 89 ? -10.284 -5.088 -13.458 1.00 98.12 89 ILE A O 1
ATOM 715 N N . ARG A 1 90 ? -8.631 -5.182 -14.974 1.00 97.75 90 ARG A N 1
ATOM 716 C CA . ARG A 1 90 ? -7.787 -6.143 -14.237 1.00 97.75 90 ARG A CA 1
ATOM 717 C C . ARG A 1 90 ? -6.973 -5.459 -13.134 1.00 97.75 90 ARG A C 1
ATOM 719 O O . ARG A 1 90 ? -5.747 -5.376 -13.208 1.00 97.75 90 ARG A O 1
ATOM 726 N N . LEU A 1 91 ? -7.662 -4.924 -12.128 1.00 98.06 91 LEU A N 1
ATOM 727 C CA . LEU A 1 91 ? -7.042 -4.290 -10.965 1.00 98.06 91 LEU A CA 1
ATOM 728 C C . LEU A 1 91 ? -6.767 -5.324 -9.869 1.00 98.06 91 LEU A C 1
ATOM 730 O O . LEU A 1 91 ? -7.690 -5.888 -9.293 1.00 98.06 91 LEU A O 1
ATOM 734 N N . HIS A 1 92 ? -5.495 -5.523 -9.546 1.00 97.94 92 HIS A N 1
ATOM 735 C CA . HIS A 1 92 ? -5.047 -6.327 -8.418 1.00 97.94 92 HIS A CA 1
ATOM 736 C C . HIS A 1 92 ? -4.790 -5.436 -7.204 1.00 97.94 92 HIS A C 1
ATOM 738 O O . HIS A 1 92 ? -4.240 -4.342 -7.334 1.00 97.94 92 HIS A O 1
ATOM 744 N N . LYS A 1 93 ? -5.143 -5.919 -6.010 1.00 97.12 93 LYS A N 1
ATOM 745 C CA . LYS A 1 93 ? -4.712 -5.319 -4.741 1.00 97.12 93 LYS A CA 1
ATOM 746 C C . LYS A 1 93 ? -3.585 -6.152 -4.139 1.00 97.12 93 LYS A C 1
ATOM 748 O O . LYS A 1 93 ? -3.652 -7.376 -4.174 1.00 97.12 93 LYS A O 1
ATOM 753 N N . LEU A 1 94 ? -2.601 -5.504 -3.524 1.00 97.75 94 LEU A N 1
ATOM 754 C CA . LEU A 1 94 ? -1.566 -6.192 -2.752 1.00 97.75 94 LEU A CA 1
ATOM 755 C C . LEU A 1 94 ? -1.288 -5.433 -1.461 1.00 97.75 94 LEU A C 1
ATOM 757 O O . LEU A 1 94 ? -0.998 -4.243 -1.493 1.00 97.75 94 LEU A O 1
ATOM 761 N N . HIS A 1 95 ? -1.346 -6.124 -0.324 1.00 97.06 95 HIS A N 1
ATOM 762 C CA . HIS A 1 95 ? -0.979 -5.569 0.979 1.00 97.06 95 HIS A CA 1
ATOM 763 C C . HIS A 1 95 ? 0.373 -6.118 1.424 1.00 97.06 95 HIS A C 1
ATOM 765 O O . HIS A 1 95 ? 0.578 -7.333 1.488 1.00 97.06 95 HIS A O 1
ATOM 771 N N . ILE A 1 96 ? 1.298 -5.214 1.737 1.00 96.25 96 ILE A N 1
ATOM 772 C CA . ILE A 1 96 ? 2.635 -5.536 2.221 1.00 96.25 96 ILE A CA 1
ATOM 773 C C . ILE A 1 96 ? 2.846 -4.837 3.556 1.00 96.25 96 ILE A C 1
ATOM 775 O O . ILE A 1 96 ? 2.942 -3.619 3.623 1.00 96.25 96 ILE A O 1
ATOM 779 N N . ASN A 1 97 ? 2.966 -5.627 4.621 1.00 94.00 97 ASN A N 1
ATOM 780 C CA . ASN A 1 97 ? 3.461 -5.139 5.900 1.00 94.00 97 ASN A CA 1
ATOM 781 C C . ASN A 1 97 ? 4.995 -4.990 5.832 1.00 94.00 97 ASN A C 1
ATOM 783 O O . ASN A 1 97 ? 5.723 -5.980 5.656 1.00 94.00 97 ASN A O 1
ATOM 787 N N . CYS A 1 98 ? 5.476 -3.758 5.983 1.00 92.94 98 CYS A N 1
ATOM 788 C CA . CYS A 1 98 ? 6.885 -3.397 5.872 1.00 92.94 98 CYS A CA 1
ATOM 789 C C . CYS A 1 98 ? 7.697 -3.675 7.153 1.00 92.94 98 CYS A C 1
ATOM 791 O O . CYS A 1 98 ? 8.924 -3.691 7.095 1.00 92.94 98 CYS A O 1
ATOM 793 N N . ARG A 1 99 ? 7.069 -4.003 8.296 1.00 88.94 99 ARG A N 1
ATOM 794 C CA . ARG A 1 99 ? 7.794 -4.582 9.449 1.00 88.94 99 ARG A CA 1
ATOM 795 C C . ARG A 1 99 ? 8.263 -6.007 9.182 1.00 88.94 99 ARG A C 1
ATOM 797 O O . ARG A 1 99 ? 9.322 -6.415 9.662 1.00 88.94 99 ARG A O 1
ATOM 804 N N . ILE A 1 100 ? 7.475 -6.772 8.427 1.00 88.31 100 ILE A N 1
ATOM 805 C CA . ILE A 1 100 ? 7.799 -8.161 8.070 1.00 88.31 100 ILE A CA 1
ATOM 806 C C . ILE A 1 100 ? 8.799 -8.197 6.905 1.00 88.31 100 ILE A C 1
ATOM 808 O O . ILE A 1 100 ? 9.753 -8.976 6.924 1.00 88.31 100 ILE A O 1
ATOM 812 N N . ASN A 1 101 ? 8.604 -7.345 5.895 1.00 86.62 101 ASN A N 1
ATOM 813 C CA . ASN A 1 101 ? 9.436 -7.302 4.689 1.00 86.62 101 ASN A CA 1
ATOM 814 C C . ASN A 1 101 ? 10.579 -6.303 4.879 1.00 86.62 101 ASN A C 1
ATOM 816 O O . ASN A 1 101 ? 10.436 -5.123 4.598 1.00 86.62 101 ASN A O 1
ATOM 820 N N . LYS A 1 102 ? 11.718 -6.788 5.384 1.00 83.38 102 LYS A N 1
ATOM 821 C CA . LYS A 1 102 ? 12.799 -5.949 5.937 1.00 83.38 102 LYS A CA 1
ATOM 822 C C . LYS A 1 102 ? 13.770 -5.331 4.914 1.00 83.38 102 LYS A C 1
ATOM 824 O O . LYS A 1 102 ? 14.822 -4.845 5.336 1.00 83.38 102 LYS A O 1
ATOM 829 N N . SER A 1 103 ? 13.486 -5.393 3.612 1.00 91.69 103 SER A N 1
ATOM 830 C CA . SER A 1 103 ? 14.286 -4.751 2.552 1.00 91.69 103 SER A CA 1
ATOM 831 C C . SER A 1 103 ? 13.453 -4.459 1.302 1.00 91.69 103 SER A C 1
ATOM 833 O O . SER A 1 103 ? 12.453 -5.142 1.068 1.00 91.69 103 SER A O 1
ATOM 835 N N . GLU A 1 104 ? 13.893 -3.500 0.476 1.00 92.25 104 GLU A N 1
ATOM 836 C CA . GLU A 1 104 ? 13.266 -3.174 -0.819 1.00 92.25 104 GLU A CA 1
ATOM 837 C C . GLU A 1 104 ? 13.165 -4.412 -1.697 1.00 92.25 104 GLU A C 1
ATOM 839 O O . GLU A 1 104 ? 12.092 -4.740 -2.192 1.00 92.25 104 GLU A O 1
ATOM 844 N N . TYR A 1 105 ? 14.255 -5.180 -1.770 1.00 94.44 105 TYR A N 1
ATOM 845 C CA . TYR A 1 105 ? 14.295 -6.451 -2.481 1.00 94.44 105 TYR A CA 1
ATOM 846 C C . TYR A 1 105 ? 13.128 -7.377 -2.107 1.00 94.44 105 TYR A C 1
ATOM 848 O O . TYR A 1 105 ? 12.477 -7.938 -2.983 1.00 94.44 105 TYR A O 1
ATOM 856 N N . LEU A 1 106 ? 12.839 -7.549 -0.811 1.00 94.56 106 LEU A N 1
ATOM 857 C CA . LEU A 1 106 ? 11.748 -8.421 -0.366 1.00 94.56 106 LEU A CA 1
ATOM 858 C C . LEU A 1 106 ? 10.374 -7.847 -0.718 1.00 94.56 106 LEU A C 1
ATOM 860 O O . LEU A 1 106 ? 9.477 -8.613 -1.073 1.00 94.56 106 LEU A O 1
ATOM 864 N N . VAL A 1 107 ? 10.215 -6.524 -0.644 1.00 95.81 107 VAL A N 1
ATOM 865 C CA . VAL A 1 107 ? 8.980 -5.844 -1.046 1.00 95.81 107 VAL A CA 1
ATOM 866 C C . VAL A 1 107 ? 8.745 -6.013 -2.549 1.00 95.81 107 VAL A C 1
ATOM 868 O O . VAL A 1 107 ? 7.692 -6.513 -2.944 1.00 95.81 107 VAL A O 1
ATOM 871 N N . TYR A 1 108 ? 9.736 -5.704 -3.385 1.00 96.56 108 TYR A N 1
ATOM 872 C CA . TYR A 1 108 ? 9.634 -5.802 -4.843 1.00 96.56 108 TYR A CA 1
ATOM 873 C C . TYR A 1 108 ? 9.482 -7.251 -5.308 1.00 96.56 108 TYR A C 1
ATOM 875 O O . TYR A 1 108 ? 8.650 -7.546 -6.164 1.00 96.56 108 TYR A O 1
ATOM 883 N N . LEU A 1 109 ? 10.193 -8.193 -4.681 1.00 96.62 109 LEU A N 1
ATOM 884 C CA . LEU A 1 109 ? 10.027 -9.619 -4.957 1.00 96.62 109 LEU A CA 1
ATOM 885 C C . LEU A 1 109 ? 8.608 -10.090 -4.622 1.00 96.62 109 LEU A C 1
ATOM 887 O O . LEU A 1 109 ? 8.046 -10.906 -5.353 1.00 96.62 109 LEU A O 1
ATOM 891 N N . ARG A 1 110 ? 8.017 -9.596 -3.527 1.00 96.56 110 ARG A N 1
ATOM 892 C CA . ARG A 1 110 ? 6.628 -9.902 -3.164 1.00 96.56 110 ARG A CA 1
ATOM 893 C C . ARG A 1 110 ? 5.643 -9.315 -4.175 1.00 96.56 110 ARG A C 1
ATOM 895 O O . ARG A 1 110 ? 4.706 -10.013 -4.544 1.00 96.56 110 ARG A O 1
ATOM 902 N N . MET A 1 111 ? 5.886 -8.095 -4.658 1.00 97.50 111 MET A N 1
ATOM 903 C CA . MET A 1 111 ? 5.096 -7.476 -5.730 1.00 97.50 111 MET A CA 1
ATOM 904 C C . MET A 1 111 ? 5.158 -8.296 -7.020 1.00 97.50 111 MET A C 1
ATOM 906 O O . MET A 1 111 ? 4.120 -8.629 -7.580 1.00 97.50 111 MET A O 1
ATOM 910 N N . LEU A 1 112 ? 6.352 -8.695 -7.462 1.00 97.31 112 LEU A N 1
ATOM 911 C CA . LEU A 1 112 ? 6.518 -9.503 -8.671 1.00 97.31 112 LEU A CA 1
ATOM 912 C C . LEU A 1 112 ? 5.884 -10.892 -8.529 1.00 97.31 112 LEU A C 1
ATOM 914 O O . LEU A 1 112 ? 5.251 -11.391 -9.460 1.00 97.31 112 LEU A O 1
ATOM 918 N N . ARG A 1 113 ? 6.010 -11.520 -7.354 1.00 96.75 113 ARG A N 1
ATOM 919 C CA . ARG A 1 113 ? 5.455 -12.855 -7.093 1.00 96.75 113 ARG A CA 1
ATOM 920 C C . ARG A 1 113 ? 3.938 -12.920 -7.025 1.00 96.75 113 ARG A C 1
ATOM 922 O O . ARG A 1 113 ? 3.412 -14.014 -7.209 1.00 96.75 113 ARG A O 1
ATOM 929 N N . GLU A 1 114 ? 3.259 -11.795 -6.831 1.00 96.56 114 GLU A N 1
ATOM 930 C CA . GLU A 1 114 ? 1.804 -11.714 -7.004 1.00 96.56 114 GLU A CA 1
ATOM 931 C C . GLU A 1 114 ? 1.397 -12.147 -8.423 1.00 96.56 114 GLU A C 1
ATOM 933 O O . GLU A 1 114 ? 0.420 -12.866 -8.615 1.00 96.56 114 GLU A O 1
ATOM 938 N N . PHE A 1 115 ? 2.204 -11.788 -9.426 1.00 97.12 115 PHE A N 1
ATOM 939 C CA . PHE A 1 115 ? 1.945 -12.105 -10.832 1.00 97.12 115 PHE A CA 1
ATOM 940 C C . PHE A 1 115 ? 2.759 -13.300 -11.338 1.00 97.12 115 PHE A C 1
ATOM 942 O O . PHE A 1 115 ? 2.327 -14.023 -12.237 1.00 97.12 115 PHE A O 1
ATOM 949 N N . LYS A 1 116 ? 3.939 -13.539 -10.752 1.00 96.75 116 LYS A N 1
ATOM 950 C CA . LYS A 1 116 ? 4.853 -14.639 -11.092 1.00 96.75 116 LYS A CA 1
ATOM 951 C C . LYS A 1 116 ? 5.202 -15.463 -9.840 1.00 96.75 116 LYS A C 1
ATOM 953 O O . LYS A 1 116 ? 6.328 -15.382 -9.349 1.00 96.75 116 LYS A O 1
ATOM 958 N N . PRO A 1 117 ? 4.300 -16.323 -9.327 1.00 94.81 117 PRO A N 1
ATOM 959 C CA . PRO A 1 117 ? 4.501 -17.024 -8.049 1.00 94.81 117 PRO A CA 1
ATOM 960 C C . PRO A 1 117 ? 5.764 -17.894 -7.981 1.00 94.81 117 PRO A C 1
ATOM 962 O O . PRO A 1 117 ? 6.360 -18.066 -6.919 1.00 94.81 117 PRO A O 1
ATOM 965 N N . LYS A 1 118 ? 6.198 -18.427 -9.130 1.00 95.12 118 LYS A N 1
ATOM 966 C CA . LYS A 1 118 ? 7.389 -19.282 -9.261 1.00 95.12 118 LYS A CA 1
ATOM 967 C C . LYS A 1 118 ? 8.689 -18.500 -9.496 1.00 95.12 118 LYS A C 1
ATOM 969 O O . LYS A 1 118 ? 9.724 -19.123 -9.714 1.00 95.12 118 LYS A O 1
ATOM 974 N N . PHE A 1 119 ? 8.656 -17.164 -9.465 1.00 95.19 119 PHE A N 1
ATOM 975 C CA . PHE A 1 119 ? 9.841 -16.336 -9.694 1.00 95.19 119 PHE A CA 1
ATOM 976 C C . PHE A 1 119 ? 10.947 -16.670 -8.673 1.00 95.19 119 PHE A C 1
ATOM 978 O O . PHE A 1 119 ? 10.631 -16.825 -7.482 1.00 95.19 119 PHE A O 1
ATOM 985 N N . PRO A 1 120 ? 12.223 -16.810 -9.085 1.00 92.94 120 PRO A N 1
ATOM 986 C CA . PRO A 1 120 ? 13.312 -17.237 -8.206 1.00 92.94 120 PRO A CA 1
ATOM 987 C C . PRO A 1 120 ? 13.517 -16.302 -7.006 1.00 92.94 120 PRO A C 1
ATOM 989 O O . PRO A 1 120 ? 13.128 -15.141 -6.996 1.00 92.94 120 PRO A O 1
ATOM 992 N N . ARG A 1 121 ? 14.091 -16.832 -5.915 1.00 88.94 121 ARG A N 1
ATOM 993 C CA . ARG A 1 121 ? 14.321 -16.058 -4.674 1.00 88.94 121 ARG A CA 1
ATOM 994 C C . ARG A 1 121 ? 15.514 -15.110 -4.754 1.00 88.94 121 ARG A C 1
ATOM 996 O O . ARG A 1 121 ? 15.614 -14.265 -3.869 1.00 88.94 121 ARG A O 1
ATOM 1003 N N . ARG A 1 122 ? 16.428 -15.293 -5.707 1.00 90.00 122 ARG A N 1
ATOM 1004 C CA . ARG A 1 122 ? 17.717 -14.591 -5.827 1.00 90.00 122 ARG A CA 1
ATOM 1005 C C . ARG A 1 122 ? 18.112 -14.496 -7.300 1.00 90.00 122 ARG A C 1
ATOM 1007 O O . ARG A 1 122 ? 17.546 -15.221 -8.113 1.00 90.00 122 ARG A O 1
ATOM 1014 N N . GLY A 1 123 ? 19.118 -13.673 -7.582 1.00 92.38 123 GLY A N 1
ATOM 1015 C CA . GLY A 1 123 ? 19.707 -13.521 -8.916 1.00 92.38 123 GLY A CA 1
ATOM 1016 C C . GLY A 1 123 ? 19.363 -12.205 -9.605 1.00 92.38 123 GLY A C 1
ATOM 1017 O O . GLY A 1 123 ? 19.742 -12.044 -10.754 1.00 92.38 123 GLY A O 1
ATOM 1018 N N . HIS A 1 124 ? 18.676 -11.296 -8.906 1.00 95.06 124 HIS A N 1
ATOM 1019 C CA . HIS A 1 124 ? 18.284 -9.997 -9.436 1.00 95.06 124 HIS A CA 1
ATOM 1020 C C . HIS A 1 124 ? 18.534 -8.879 -8.430 1.00 95.06 124 HIS A C 1
ATOM 1022 O O . HIS A 1 124 ? 18.488 -9.120 -7.217 1.00 95.06 124 HIS A O 1
ATOM 1028 N N . SER A 1 125 ? 18.776 -7.670 -8.923 1.00 94.81 125 SER A N 1
ATOM 1029 C CA . SER A 1 125 ? 18.778 -6.462 -8.100 1.00 94.81 125 SER A CA 1
ATOM 1030 C C . SER A 1 125 ? 17.340 -5.998 -7.791 1.00 94.81 125 SER A C 1
ATOM 1032 O O . SER A 1 125 ? 16.390 -6.428 -8.454 1.00 94.81 125 SER A O 1
ATOM 1034 N N . PRO A 1 126 ? 17.130 -5.139 -6.776 1.00 93.44 126 PRO A N 1
ATOM 1035 C CA . PRO A 1 126 ? 15.830 -4.510 -6.532 1.00 93.44 126 PRO A CA 1
ATOM 1036 C C . PRO A 1 126 ? 15.263 -3.785 -7.766 1.00 93.44 126 PRO A C 1
ATOM 1038 O O . PRO A 1 126 ? 14.079 -3.918 -8.071 1.00 93.44 126 PRO A O 1
ATOM 1041 N N . GLU A 1 127 ? 16.107 -3.073 -8.507 1.00 92.62 127 GLU A N 1
ATOM 1042 C CA . GLU A 1 127 ? 15.727 -2.306 -9.697 1.00 92.62 127 GLU A CA 1
ATOM 1043 C C . GLU A 1 127 ? 15.262 -3.231 -10.828 1.00 92.62 127 GLU A C 1
ATOM 1045 O O . GLU A 1 127 ? 14.222 -2.990 -11.441 1.00 92.62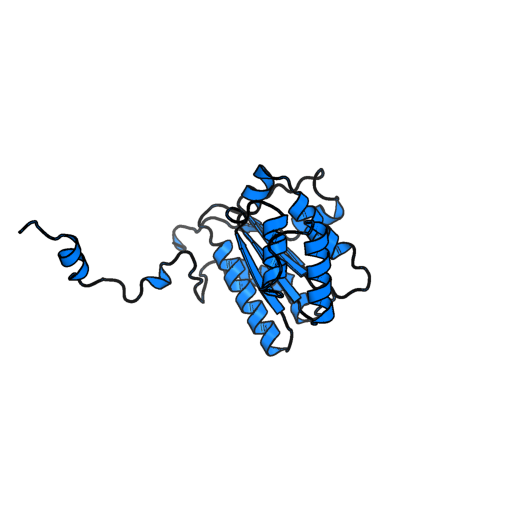 127 GLU A O 1
ATOM 1050 N N . GLU A 1 128 ? 15.972 -4.341 -11.056 1.00 95.25 128 GLU A N 1
ATOM 1051 C CA . GLU A 1 128 ? 15.566 -5.360 -12.029 1.00 95.25 128 GLU A CA 1
ATOM 1052 C C . GLU A 1 128 ? 14.202 -5.968 -11.671 1.00 95.25 128 GLU A C 1
ATOM 1054 O O . GLU A 1 128 ? 13.372 -6.194 -12.553 1.00 95.25 128 GLU A O 1
ATOM 1059 N N . LEU A 1 129 ? 13.929 -6.201 -10.380 1.00 96.56 129 LEU A N 1
ATOM 1060 C CA . LEU A 1 129 ? 12.623 -6.694 -9.926 1.00 96.56 129 LEU A CA 1
ATOM 1061 C C . LEU A 1 129 ? 11.489 -5.713 -10.235 1.00 96.56 129 LEU A C 1
ATOM 1063 O O . LEU A 1 129 ? 10.417 -6.147 -10.662 1.00 96.56 129 LEU A O 1
ATOM 1067 N N . LEU A 1 130 ? 11.708 -4.413 -10.027 1.00 94.56 130 LEU A N 1
ATOM 1068 C CA . LEU A 1 130 ? 10.724 -3.384 -10.370 1.00 94.56 130 LEU A CA 1
ATOM 1069 C C . LEU A 1 130 ? 10.496 -3.289 -11.877 1.00 94.56 130 LEU A C 1
ATOM 1071 O O . LEU A 1 130 ? 9.347 -3.198 -12.312 1.00 94.56 130 LEU A O 1
ATOM 1075 N N . GLN A 1 131 ? 11.564 -3.357 -12.669 1.00 93.88 131 GLN A N 1
ATOM 1076 C CA . GLN A 1 131 ? 11.468 -3.322 -14.124 1.00 93.88 131 GLN A CA 1
ATOM 1077 C C . GLN A 1 131 ? 10.673 -4.523 -14.657 1.00 93.88 131 GLN A C 1
ATOM 1079 O O . GLN A 1 131 ? 9.710 -4.349 -15.404 1.00 93.88 131 GLN A O 1
ATOM 1084 N N . MET A 1 132 ? 10.986 -5.733 -14.184 1.00 96.25 132 MET A N 1
ATOM 1085 C CA . MET A 1 132 ? 10.225 -6.940 -14.525 1.00 96.25 132 MET A CA 1
ATOM 1086 C C . MET A 1 132 ? 8.762 -6.856 -14.076 1.00 96.25 132 MET A C 1
ATOM 1088 O O . MET A 1 132 ? 7.872 -7.328 -14.781 1.00 96.25 132 MET A O 1
ATOM 1092 N N . LEU A 1 133 ? 8.481 -6.257 -12.914 1.00 97.00 133 LEU A N 1
ATOM 1093 C CA . LEU A 1 133 ? 7.105 -6.027 -12.475 1.00 97.00 133 LEU A CA 1
ATOM 1094 C C . LEU A 1 133 ? 6.356 -5.127 -13.463 1.00 97.00 133 LEU A C 1
ATOM 1096 O O . LEU A 1 133 ? 5.234 -5.459 -13.841 1.00 97.00 133 LEU A O 1
ATOM 1100 N N . VAL A 1 134 ? 6.957 -4.010 -13.882 1.00 95.06 134 VAL A N 1
ATOM 1101 C CA . VAL A 1 134 ? 6.348 -3.098 -14.859 1.00 95.06 134 VAL A CA 1
ATOM 1102 C C . VAL A 1 134 ? 6.057 -3.811 -16.174 1.00 95.06 134 VAL A C 1
ATOM 1104 O O . VAL A 1 134 ? 4.933 -3.723 -16.666 1.00 95.06 134 VAL A O 1
ATOM 1107 N N . GLU A 1 135 ? 7.019 -4.569 -16.695 1.00 95.50 135 GLU A N 1
ATOM 1108 C CA . GLU A 1 135 ? 6.850 -5.344 -17.927 1.00 95.50 135 GLU A CA 1
ATOM 1109 C C . GLU A 1 135 ? 5.687 -6.333 -17.825 1.00 95.50 135 GLU A C 1
ATOM 1111 O O . GLU A 1 135 ? 4.853 -6.415 -18.726 1.00 95.50 135 GLU A O 1
ATOM 1116 N N . VAL A 1 136 ? 5.578 -7.048 -16.702 1.00 97.38 136 VAL A N 1
ATOM 1117 C CA . VAL A 1 136 ? 4.468 -7.978 -16.458 1.00 97.38 136 VAL A CA 1
ATOM 1118 C C . VAL A 1 136 ? 3.125 -7.249 -16.416 1.00 97.38 136 VAL A C 1
ATOM 1120 O O . VAL A 1 136 ? 2.159 -7.723 -17.014 1.00 97.38 136 VAL A O 1
ATOM 1123 N N . LEU A 1 137 ? 3.047 -6.103 -15.735 1.00 97.06 137 LEU A N 1
ATOM 1124 C CA . LEU A 1 137 ? 1.817 -5.312 -15.663 1.00 97.06 137 LEU A CA 1
ATOM 1125 C C . LEU A 1 137 ? 1.393 -4.782 -17.040 1.00 97.06 137 LEU A C 1
ATOM 1127 O O . LEU A 1 137 ? 0.203 -4.781 -17.355 1.00 97.06 137 LEU A O 1
ATOM 1131 N N . ASP A 1 138 ? 2.348 -4.367 -17.870 1.00 95.62 138 ASP A N 1
ATOM 1132 C CA . ASP A 1 138 ? 2.070 -3.856 -19.210 1.00 95.62 138 ASP A CA 1
ATOM 1133 C C . ASP A 1 138 ? 1.625 -4.952 -20.175 1.00 95.62 138 ASP A C 1
ATOM 1135 O O . ASP A 1 138 ? 0.582 -4.811 -20.815 1.00 95.62 138 ASP A O 1
ATOM 1139 N N . VAL A 1 139 ? 2.394 -6.042 -20.262 1.00 96.94 139 VAL A N 1
ATOM 1140 C CA . VAL A 1 139 ? 2.135 -7.153 -21.190 1.00 96.94 139 VAL A CA 1
ATOM 1141 C C . VAL A 1 139 ? 0.805 -7.832 -20.880 1.00 96.94 139 VAL A C 1
ATOM 1143 O O . VAL A 1 139 ? 0.087 -8.241 -21.790 1.00 96.94 139 VAL A O 1
ATOM 1146 N N . GLU A 1 140 ? 0.455 -7.952 -19.600 1.00 97.19 140 GLU A N 1
ATOM 1147 C CA . GLU A 1 140 ? -0.768 -8.639 -19.180 1.00 97.19 140 GLU A CA 1
ATOM 1148 C C . GLU A 1 140 ? -1.985 -7.708 -19.029 1.00 97.19 140 GLU A C 1
ATOM 1150 O O . GLU A 1 140 ? -3.072 -8.179 -18.663 1.00 97.19 140 GLU A O 1
ATOM 1155 N N . ASP A 1 141 ? -1.814 -6.414 -19.325 1.00 97.06 141 ASP A N 1
ATOM 1156 C CA . ASP A 1 141 ? -2.812 -5.352 -19.154 1.00 97.06 141 ASP A CA 1
ATOM 1157 C C . ASP A 1 141 ? -3.421 -5.350 -17.741 1.00 97.06 141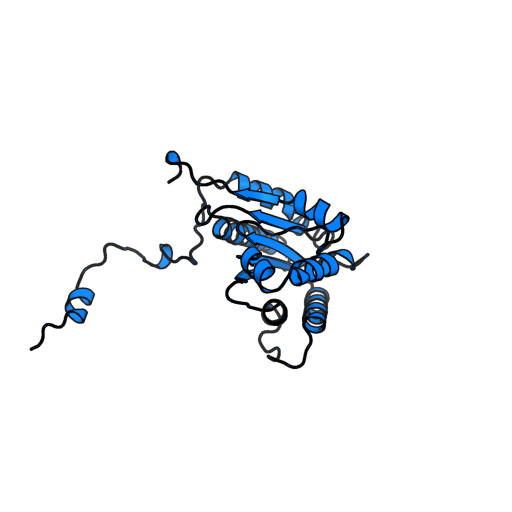 ASP A C 1
ATOM 1159 O O . ASP A 1 141 ? -4.638 -5.380 -17.543 1.00 97.06 141 ASP A O 1
ATOM 1163 N N . ARG A 1 142 ? -2.549 -5.379 -16.727 1.00 97.50 142 ARG A N 1
ATOM 1164 C CA . ARG A 1 142 ? -2.923 -5.427 -15.310 1.00 97.50 142 ARG A CA 1
ATOM 1165 C C . ARG A 1 142 ? -2.544 -4.141 -14.596 1.00 97.50 142 ARG A C 1
ATOM 1167 O O . ARG A 1 142 ? -1.542 -3.503 -14.899 1.00 97.50 142 ARG A O 1
ATOM 1174 N N . TYR A 1 143 ? -3.336 -3.797 -13.593 1.00 97.88 143 TYR A N 1
ATOM 1175 C CA . TYR A 1 143 ? -3.079 -2.678 -12.696 1.00 97.88 143 TYR A CA 1
ATOM 1176 C C . TYR A 1 143 ? -2.820 -3.202 -11.290 1.00 97.88 143 TYR A C 1
ATOM 1178 O O . TYR A 1 143 ? -3.437 -4.180 -10.873 1.00 97.88 143 TYR A O 1
ATOM 1186 N N . LEU A 1 144 ? -1.945 -2.536 -10.543 1.00 98.19 144 LEU A N 1
ATOM 1187 C CA . LEU A 1 144 ? -1.643 -2.861 -9.156 1.00 98.19 144 LEU A CA 1
ATOM 1188 C C . LEU A 1 144 ? -1.977 -1.676 -8.247 1.00 98.19 144 LEU A C 1
ATOM 1190 O O . LEU A 1 144 ? -1.443 -0.581 -8.416 1.00 98.19 144 LEU A O 1
ATOM 1194 N N . LEU A 1 145 ? -2.832 -1.919 -7.256 1.00 98.25 145 LEU A N 1
ATOM 1195 C CA . LEU A 1 145 ? -3.076 -1.037 -6.121 1.00 98.25 145 LEU A CA 1
ATOM 1196 C C . LEU A 1 145 ? -2.375 -1.610 -4.885 1.00 98.25 145 LEU A C 1
ATOM 1198 O O . LEU A 1 145 ? -2.837 -2.567 -4.260 1.00 98.25 145 LEU A O 1
ATOM 1202 N N . LEU A 1 146 ? -1.223 -1.032 -4.569 1.00 98.31 146 LEU A N 1
ATOM 1203 C CA . LEU A 1 146 ? -0.326 -1.480 -3.515 1.00 98.31 146 LEU A CA 1
ATOM 1204 C C . LEU A 1 146 ? -0.631 -0.769 -2.192 1.00 98.31 146 LEU A C 1
ATOM 1206 O O . LEU A 1 146 ? -0.719 0.453 -2.147 1.00 98.31 146 LEU A O 1
ATOM 1210 N N . ILE A 1 147 ? -0.717 -1.515 -1.094 1.00 98.12 147 ILE A N 1
ATOM 1211 C CA . ILE A 1 147 ? -0.683 -0.967 0.263 1.00 98.12 147 ILE A CA 1
ATOM 1212 C C . ILE A 1 147 ? 0.679 -1.292 0.872 1.00 98.12 147 ILE A C 1
ATOM 1214 O O . ILE A 1 147 ? 1.017 -2.467 1.032 1.00 98.12 147 ILE A O 1
ATOM 1218 N N . LEU A 1 148 ? 1.426 -0.255 1.244 1.00 97.06 148 LEU A N 1
ATOM 1219 C CA . LEU A 1 148 ? 2.649 -0.355 2.038 1.00 97.06 148 LEU A CA 1
ATOM 1220 C C . LEU A 1 148 ? 2.323 0.022 3.479 1.00 97.06 148 LEU A C 1
ATOM 1222 O O . LEU A 1 148 ? 2.162 1.199 3.791 1.00 97.06 148 LEU A O 1
ATOM 1226 N N . ASP A 1 149 ? 2.181 -0.977 4.339 1.00 96.00 149 ASP A N 1
ATOM 1227 C CA . ASP A 1 149 ? 1.743 -0.801 5.721 1.00 96.00 149 ASP A CA 1
ATOM 1228 C C . ASP A 1 149 ? 2.920 -0.747 6.695 1.00 96.00 149 ASP A C 1
ATOM 1230 O O . ASP A 1 149 ? 3.922 -1.439 6.511 1.00 96.00 149 ASP A O 1
ATOM 1234 N N . GLU A 1 150 ? 2.786 0.063 7.743 1.00 94.00 150 GLU A N 1
ATOM 1235 C CA . GLU A 1 150 ? 3.853 0.395 8.698 1.00 94.00 150 GLU A CA 1
ATOM 1236 C C . GLU A 1 150 ? 5.137 0.915 8.018 1.00 94.00 150 GLU A C 1
ATOM 1238 O O . GLU A 1 150 ? 6.259 0.563 8.395 1.00 94.00 150 GLU A O 1
ATOM 1243 N N . LEU A 1 151 ? 4.977 1.749 6.987 1.00 94.19 151 LEU A N 1
ATOM 1244 C CA . LEU A 1 151 ? 6.085 2.245 6.170 1.00 94.19 151 LEU A CA 1
ATOM 1245 C C . LEU A 1 151 ? 7.049 3.152 6.950 1.00 94.19 151 LEU A C 1
ATOM 1247 O O . LEU A 1 151 ? 8.250 3.138 6.692 1.00 94.19 151 LEU A O 1
ATOM 1251 N N . ASP A 1 152 ? 6.553 3.887 7.945 1.00 92.50 152 ASP A N 1
ATOM 1252 C CA . ASP A 1 152 ? 7.375 4.703 8.844 1.00 92.50 152 ASP A CA 1
ATOM 1253 C C . ASP A 1 152 ? 8.449 3.870 9.554 1.00 92.50 152 ASP A C 1
ATOM 1255 O O . ASP A 1 152 ? 9.598 4.292 9.669 1.00 92.50 152 ASP A O 1
ATOM 1259 N N . TYR A 1 153 ? 8.110 2.649 9.978 1.00 90.69 153 TYR A N 1
ATOM 1260 C CA . TYR A 1 153 ? 9.084 1.740 10.582 1.00 90.69 153 TYR A CA 1
ATOM 1261 C C . TYR A 1 153 ? 10.185 1.352 9.594 1.00 90.69 153 TYR A C 1
ATOM 1263 O O .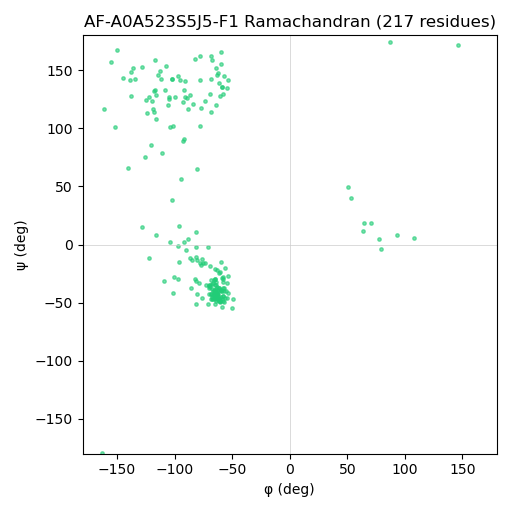 TYR A 1 153 ? 11.361 1.327 9.953 1.00 90.69 153 TYR A O 1
ATOM 1271 N N . PHE A 1 154 ? 9.802 1.051 8.354 1.00 90.69 154 PHE A N 1
ATOM 1272 C CA . PHE A 1 154 ? 10.741 0.653 7.315 1.00 90.69 154 PHE A CA 1
ATOM 1273 C C . PHE A 1 154 ? 11.710 1.786 6.984 1.00 90.69 154 PHE A C 1
ATOM 1275 O O . PHE A 1 154 ? 12.921 1.571 6.999 1.00 90.69 154 PHE A O 1
ATOM 1282 N N . ILE A 1 155 ? 11.191 2.998 6.766 1.00 90.19 155 ILE A N 1
ATOM 1283 C CA . ILE A 1 155 ? 12.019 4.150 6.397 1.00 90.19 155 ILE A CA 1
ATOM 1284 C C . ILE A 1 155 ? 12.988 4.510 7.521 1.00 90.19 155 ILE A C 1
ATOM 1286 O O . ILE A 1 155 ? 14.172 4.707 7.266 1.00 90.19 155 ILE A O 1
ATOM 1290 N N . ASN A 1 156 ? 12.530 4.496 8.773 1.00 87.44 156 ASN A N 1
ATOM 1291 C CA . ASN A 1 156 ? 13.398 4.779 9.917 1.00 87.44 156 ASN A CA 1
ATOM 1292 C C . ASN A 1 156 ? 14.555 3.774 10.069 1.00 87.44 156 ASN A C 1
ATOM 1294 O O . ASN A 1 156 ? 15.573 4.103 10.669 1.00 87.44 156 ASN A O 1
ATOM 1298 N N . GLN A 1 157 ? 14.417 2.549 9.549 1.00 86.06 157 GLN A N 1
ATOM 1299 C CA . GLN A 1 157 ? 15.469 1.528 9.620 1.00 86.06 157 GLN A CA 1
ATOM 1300 C C . GLN A 1 157 ? 16.345 1.434 8.374 1.00 86.06 157 GLN A C 1
ATOM 1302 O O . GLN A 1 157 ? 17.488 0.984 8.473 1.00 86.06 157 GLN A O 1
ATOM 1307 N N . ARG A 1 158 ? 15.800 1.757 7.199 1.00 81.94 158 ARG A N 1
ATOM 1308 C CA . ARG A 1 158 ? 16.421 1.467 5.897 1.00 81.94 158 ARG A CA 1
ATOM 1309 C C . ARG A 1 158 ? 16.661 2.700 5.033 1.00 81.94 158 ARG A C 1
ATOM 1311 O O . ARG A 1 158 ? 17.389 2.595 4.056 1.00 81.94 158 ARG A O 1
ATOM 1318 N N . GLY A 1 159 ? 16.096 3.844 5.399 1.00 81.75 159 GLY A N 1
ATOM 1319 C CA . GLY A 1 159 ? 16.017 5.015 4.535 1.00 81.75 159 GLY A CA 1
ATOM 1320 C C . GLY A 1 159 ? 14.779 4.986 3.637 1.00 81.75 159 GLY A C 1
ATOM 1321 O O . GLY A 1 159 ? 13.995 4.037 3.631 1.00 81.75 159 GLY A O 1
ATOM 1322 N N . GLY A 1 160 ? 14.571 6.079 2.905 1.00 79.94 160 GLY A N 1
ATOM 1323 C CA . GLY A 1 160 ? 13.364 6.299 2.106 1.00 79.94 160 GLY A CA 1
ATOM 1324 C C . GLY A 1 160 ? 13.475 5.918 0.631 1.00 79.94 160 GLY A C 1
ATOM 1325 O O . GLY A 1 160 ? 12.609 6.323 -0.142 1.00 79.94 160 GLY A O 1
ATOM 1326 N N . ASN A 1 161 ? 14.493 5.144 0.237 1.00 84.50 161 ASN A N 1
ATOM 1327 C CA . ASN A 1 161 ? 14.715 4.775 -1.166 1.00 84.50 161 ASN A CA 1
ATOM 1328 C C . ASN A 1 161 ? 13.499 4.054 -1.759 1.00 84.50 161 ASN A C 1
ATOM 1330 O O . ASN A 1 161 ? 13.097 4.364 -2.867 1.00 84.50 161 ASN A O 1
ATOM 1334 N N . ILE A 1 162 ? 12.810 3.207 -0.986 1.00 89.31 162 ILE A N 1
ATOM 1335 C CA . ILE A 1 162 ? 11.564 2.568 -1.437 1.00 89.31 162 ILE A CA 1
ATOM 1336 C C . ILE A 1 162 ? 10.484 3.561 -1.904 1.00 89.31 162 ILE A C 1
ATOM 1338 O O . ILE A 1 162 ? 9.784 3.305 -2.883 1.00 89.31 162 ILE A O 1
ATOM 1342 N N . LEU A 1 163 ? 10.320 4.695 -1.210 1.00 87.44 163 LEU A N 1
ATOM 1343 C CA . LEU A 1 163 ? 9.387 5.735 -1.643 1.00 87.44 163 LEU A CA 1
ATOM 1344 C C . LEU A 1 163 ? 9.913 6.409 -2.906 1.00 87.44 163 LEU A C 1
ATOM 1346 O O . LEU A 1 163 ? 9.137 6.636 -3.831 1.00 87.44 163 LEU A O 1
ATOM 1350 N N . TYR A 1 164 ? 11.210 6.703 -2.956 1.00 86.38 164 TYR A N 1
ATOM 1351 C CA . TYR A 1 164 ? 11.850 7.303 -4.122 1.00 86.38 164 TYR A CA 1
ATOM 1352 C C . TYR A 1 164 ? 11.692 6.430 -5.377 1.00 86.38 164 TYR A C 1
ATOM 1354 O O . TYR A 1 164 ? 11.120 6.880 -6.365 1.00 86.38 164 TYR A O 1
ATOM 1362 N N . ASP A 1 165 ? 12.075 5.157 -5.312 1.00 89.25 165 ASP A N 1
ATOM 1363 C CA . ASP A 1 165 ? 11.992 4.205 -6.419 1.00 89.25 165 ASP A CA 1
ATOM 1364 C C . ASP A 1 165 ? 10.560 4.067 -6.944 1.00 89.25 165 ASP A C 1
ATOM 1366 O O . ASP A 1 165 ? 10.315 4.188 -8.142 1.00 89.25 165 ASP A O 1
ATOM 1370 N N . LEU A 1 166 ? 9.583 3.847 -6.053 1.00 90.44 166 LEU A N 1
ATOM 1371 C CA . LEU A 1 166 ? 8.188 3.638 -6.452 1.00 90.44 166 LEU A CA 1
ATOM 1372 C C . LEU A 1 166 ? 7.534 4.914 -6.986 1.00 90.44 166 LEU A C 1
ATOM 1374 O O . LEU A 1 166 ? 6.713 4.847 -7.903 1.00 90.44 166 LEU A O 1
ATOM 1378 N N . THR A 1 167 ? 7.870 6.076 -6.422 1.00 86.50 167 THR A N 1
ATOM 1379 C CA . THR A 1 167 ? 7.360 7.361 -6.919 1.00 86.50 167 THR A CA 1
ATOM 1380 C C . THR A 1 167 ? 7.937 7.663 -8.296 1.00 86.50 167 THR A C 1
ATOM 1382 O O . THR A 1 167 ? 7.163 7.936 -9.217 1.00 86.50 167 THR A O 1
ATOM 1385 N N . ARG A 1 168 ? 9.250 7.507 -8.472 1.00 84.81 168 ARG A N 1
ATOM 1386 C CA . ARG A 1 168 ? 9.945 7.709 -9.742 1.00 84.81 168 ARG A CA 1
ATOM 1387 C C . ARG A 1 168 ? 9.489 6.738 -10.828 1.00 84.81 168 ARG A C 1
ATOM 1389 O O . ARG A 1 168 ? 9.205 7.171 -11.939 1.00 84.81 168 ARG A O 1
ATOM 1396 N N . LEU A 1 169 ? 9.295 5.460 -10.496 1.00 86.88 169 LEU A N 1
ATOM 1397 C CA . LEU A 1 169 ? 8.753 4.444 -11.411 1.00 86.88 169 LEU A CA 1
ATOM 1398 C C . LEU A 1 169 ? 7.399 4.849 -12.015 1.00 86.88 169 LEU A C 1
ATOM 1400 O O . LEU A 1 169 ? 7.076 4.487 -13.143 1.00 86.88 169 LEU A O 1
ATOM 1404 N N . MET A 1 170 ? 6.586 5.578 -11.254 1.00 83.62 170 MET A N 1
ATOM 1405 C CA . MET A 1 170 ? 5.294 6.088 -11.710 1.00 83.62 170 MET A CA 1
ATOM 1406 C C . MET A 1 170 ? 5.436 7.393 -12.531 1.00 83.62 170 MET A C 1
ATOM 1408 O O . MET A 1 170 ? 4.624 7.629 -13.423 1.00 83.62 170 MET A O 1
ATOM 1412 N N . ASP A 1 171 ? 6.448 8.233 -12.273 1.00 82.00 171 ASP A N 1
ATOM 1413 C CA . ASP A 1 171 ? 6.645 9.521 -12.971 1.00 82.00 171 ASP A CA 1
ATOM 1414 C C . ASP A 1 171 ? 7.435 9.392 -14.290 1.00 82.00 171 ASP A C 1
ATOM 1416 O O . ASP A 1 171 ? 7.069 10.029 -15.278 1.00 82.00 171 ASP A O 1
ATOM 1420 N N . ASP A 1 172 ? 8.451 8.524 -14.359 1.00 82.19 172 ASP A N 1
ATOM 1421 C CA . ASP A 1 172 ? 9.353 8.386 -15.522 1.00 82.19 172 ASP A CA 1
ATOM 1422 C C . ASP A 1 172 ? 8.672 7.747 -16.758 1.00 82.19 172 ASP A C 1
ATOM 1424 O O . ASP A 1 172 ? 9.253 7.636 -17.839 1.00 82.19 172 ASP A O 1
ATOM 1428 N N . ARG A 1 173 ? 7.398 7.354 -16.639 1.00 79.75 173 ARG A N 1
ATOM 1429 C CA . ARG A 1 173 ? 6.613 6.664 -17.674 1.00 79.75 173 ARG A CA 1
ATOM 1430 C C . ARG A 1 173 ? 5.782 7.621 -18.534 1.00 79.75 173 ARG A C 1
ATOM 1432 O O . ARG A 1 173 ? 4.561 7.480 -18.657 1.00 79.75 173 ARG A O 1
ATOM 1439 N N . LEU A 1 174 ? 6.449 8.593 -19.154 1.00 70.19 174 LEU A N 1
ATOM 1440 C CA . LEU A 1 174 ? 5.822 9.528 -20.093 1.00 70.19 174 LEU A CA 1
ATOM 1441 C C . LEU A 1 174 ? 5.215 8.769 -21.288 1.00 70.19 174 LEU A C 1
ATOM 1443 O O . LEU A 1 174 ? 5.889 7.980 -21.943 1.00 70.19 174 LEU A O 1
ATOM 1447 N N . ASN A 1 175 ? 3.938 9.027 -21.582 1.00 78.81 175 ASN A N 1
ATOM 1448 C CA . ASN A 1 175 ? 3.168 8.412 -22.678 1.00 78.81 175 ASN A CA 1
ATOM 1449 C C . ASN A 1 175 ? 2.942 6.891 -22.582 1.00 78.81 175 ASN A C 1
ATOM 1451 O O . ASN A 1 175 ? 2.465 6.292 -23.546 1.00 78.81 175 ASN A O 1
ATOM 1455 N N . ALA A 1 176 ? 3.224 6.268 -21.437 1.00 88.19 176 ALA A N 1
ATOM 1456 C CA . ALA A 1 176 ? 2.893 4.869 -21.188 1.00 88.19 176 ALA A CA 1
ATOM 1457 C C . ALA A 1 176 ? 1.723 4.743 -20.193 1.00 88.19 176 ALA A C 1
ATOM 1459 O O . ALA A 1 176 ? 1.528 5.630 -19.353 1.00 88.19 176 ALA A O 1
ATOM 1460 N N . PRO A 1 177 ? 0.939 3.649 -20.250 1.00 91.50 177 PRO A N 1
ATOM 1461 C CA . PRO A 1 177 ? -0.102 3.400 -19.267 1.00 91.50 177 PRO A CA 1
ATOM 1462 C C . PRO A 1 177 ? 0.457 3.342 -17.842 1.00 91.50 177 PRO A C 1
ATOM 1464 O O . PRO A 1 177 ? 1.387 2.606 -17.525 1.00 91.50 177 PRO A O 1
ATOM 1467 N N . GLN A 1 178 ? -0.171 4.097 -16.957 1.00 94.50 178 GLN A N 1
ATOM 1468 C CA . GLN A 1 178 ? 0.124 4.147 -15.536 1.00 94.50 178 GLN A CA 1
ATOM 1469 C C . GLN A 1 178 ? -0.480 2.923 -14.833 1.00 94.50 178 GLN A C 1
ATOM 1471 O O . GLN A 1 178 ? -1.691 2.845 -14.618 1.00 94.50 178 GLN A O 1
ATOM 1476 N N . ARG A 1 179 ? 0.359 1.925 -14.528 1.00 95.50 179 ARG A N 1
ATOM 1477 C CA . ARG A 1 179 ? -0.086 0.612 -14.020 1.00 95.50 179 ARG A CA 1
ATOM 1478 C C . ARG A 1 179 ? -0.054 0.453 -12.502 1.00 95.50 179 ARG A C 1
ATOM 1480 O O . ARG A 1 179 ? -0.653 -0.491 -11.996 1.00 95.50 179 ARG A O 1
ATOM 1487 N N . LEU A 1 180 ? 0.631 1.334 -11.775 1.00 96.19 180 LEU A N 1
ATOM 1488 C CA . LEU A 1 180 ? 0.892 1.172 -10.345 1.00 96.19 180 LEU A CA 1
ATOM 1489 C C . LEU A 1 180 ? 0.347 2.359 -9.556 1.00 96.19 180 LEU A C 1
ATOM 1491 O O . LEU A 1 180 ? 0.680 3.500 -9.825 1.00 96.19 180 LEU A O 1
ATOM 1495 N N . SER A 1 181 ? -0.463 2.102 -8.541 1.00 96.38 181 SER A N 1
ATOM 1496 C CA . SER A 1 181 ? -0.886 3.108 -7.565 1.00 96.38 181 SER A CA 1
ATOM 1497 C C . SER A 1 181 ? -0.627 2.593 -6.161 1.00 96.38 181 SER A C 1
ATOM 1499 O O . SER A 1 181 ? -0.615 1.381 -5.944 1.00 96.38 181 SER A O 1
ATOM 1501 N N . MET A 1 182 ? -0.414 3.493 -5.205 1.00 96.56 182 MET A N 1
ATOM 1502 C CA . MET A 1 182 ? -0.049 3.100 -3.849 1.00 96.56 182 MET A CA 1
ATOM 1503 C C . MET A 1 182 ? -0.767 3.884 -2.754 1.00 96.56 182 MET A C 1
ATOM 1505 O O . MET A 1 182 ? -1.046 5.077 -2.889 1.00 96.56 182 MET A O 1
ATOM 1509 N N . ILE A 1 183 ? -0.990 3.194 -1.639 1.00 97.94 183 ILE A N 1
ATOM 1510 C CA . ILE A 1 183 ? -1.370 3.756 -0.349 1.00 97.94 183 ILE A CA 1
ATOM 1511 C C . ILE A 1 183 ? -0.260 3.412 0.645 1.00 97.94 183 ILE A C 1
ATOM 1513 O O . ILE A 1 183 ? -0.042 2.242 0.961 1.00 97.94 183 ILE A O 1
ATOM 1517 N N . ALA A 1 184 ? 0.439 4.425 1.141 1.00 96.62 184 ALA A N 1
ATOM 1518 C CA . ALA A 1 184 ? 1.405 4.285 2.220 1.00 96.62 184 ALA A CA 1
ATOM 1519 C C . ALA A 1 184 ? 0.706 4.513 3.563 1.00 96.62 184 ALA A C 1
ATOM 1521 O O . ALA A 1 184 ? 0.049 5.533 3.757 1.00 96.62 184 ALA A O 1
ATOM 1522 N N . VAL A 1 185 ? 0.843 3.573 4.491 1.00 97.31 185 VAL A N 1
ATOM 1523 C CA . VAL A 1 185 ? 0.247 3.641 5.825 1.00 97.31 185 VAL A CA 1
ATOM 1524 C C . VAL A 1 185 ? 1.359 3.653 6.864 1.00 97.31 185 VAL A C 1
ATOM 1526 O O . VAL A 1 185 ? 2.270 2.828 6.824 1.00 97.31 185 VAL A O 1
ATOM 1529 N N . GLY A 1 186 ? 1.283 4.574 7.817 1.00 96.44 186 GLY A N 1
ATOM 1530 C CA . GLY A 1 186 ? 2.253 4.660 8.904 1.00 96.44 186 GLY A CA 1
ATOM 1531 C C . GLY A 1 186 ? 1.743 5.490 10.070 1.00 96.44 186 GLY A C 1
ATOM 1532 O O . GLY A 1 186 ? 0.608 5.969 10.065 1.00 96.44 186 GLY A O 1
ATOM 1533 N N . ARG A 1 187 ? 2.555 5.641 11.118 1.00 94.94 187 ARG A N 1
ATOM 1534 C CA . ARG A 1 187 ? 2.225 6.563 12.218 1.00 94.94 187 ARG A CA 1
ATOM 1535 C C . ARG A 1 187 ? 2.585 7.996 11.856 1.00 94.94 187 ARG A C 1
ATOM 1537 O O . ARG A 1 187 ? 1.742 8.877 11.986 1.00 94.94 187 ARG A O 1
ATOM 1544 N N . ASN A 1 188 ? 3.823 8.179 11.412 1.00 92.44 188 ASN A N 1
ATOM 1545 C CA . ASN A 1 188 ? 4.390 9.426 10.919 1.00 92.44 188 ASN A CA 1
ATOM 1546 C C . ASN A 1 188 ? 5.482 9.056 9.911 1.00 92.44 188 ASN A C 1
ATOM 1548 O O . ASN A 1 188 ? 6.550 8.588 10.308 1.00 92.44 188 ASN A O 1
ATOM 1552 N N . ILE A 1 189 ? 5.174 9.155 8.624 1.00 90.38 189 ILE A N 1
ATOM 1553 C CA . ILE A 1 189 ? 6.081 8.793 7.542 1.00 90.38 189 ILE A CA 1
ATOM 1554 C C . ILE A 1 189 ? 6.984 10.007 7.294 1.00 90.38 189 ILE A C 1
ATOM 1556 O O . ILE A 1 189 ? 6.474 11.084 6.991 1.00 90.38 189 ILE A O 1
ATOM 1560 N N . PRO A 1 190 ? 8.315 9.876 7.424 1.00 85.62 190 PRO A N 1
ATOM 1561 C CA . PRO A 1 190 ? 9.215 10.991 7.156 1.00 85.62 190 PRO A CA 1
ATOM 1562 C C . PRO A 1 190 ? 9.195 11.317 5.655 1.00 85.62 190 PRO A C 1
ATOM 1564 O O . PRO A 1 190 ? 9.581 10.501 4.815 1.00 85.62 190 PRO A O 1
ATOM 1567 N N . LEU A 1 191 ? 8.689 12.506 5.328 1.00 81.56 191 LEU A N 1
ATOM 1568 C CA . LEU A 1 191 ? 8.585 13.046 3.972 1.00 81.56 191 LEU A CA 1
ATOM 1569 C C . LEU A 1 191 ? 9.562 14.210 3.836 1.00 81.56 191 LEU A C 1
ATOM 1571 O O . LEU A 1 191 ? 9.176 15.378 3.912 1.00 81.56 191 LEU A O 1
ATOM 1575 N N . ASP A 1 192 ? 10.834 13.874 3.655 1.00 73.12 192 ASP A N 1
ATOM 1576 C CA . ASP A 1 192 ? 11.917 14.850 3.715 1.00 73.12 192 ASP A CA 1
ATOM 1577 C C . ASP A 1 192 ? 12.405 15.249 2.314 1.00 73.12 192 ASP A C 1
ATOM 1579 O O . ASP A 1 192 ? 12.558 14.407 1.426 1.00 73.12 192 ASP A O 1
ATOM 1583 N N . GLY A 1 193 ? 12.743 16.535 2.149 1.00 62.50 193 GLY A N 1
ATOM 1584 C CA . GLY A 1 193 ? 13.350 17.124 0.936 1.00 62.50 193 GLY A CA 1
ATOM 1585 C C . GLY A 1 193 ? 14.657 16.479 0.480 1.00 62.50 193 GLY A C 1
ATOM 1586 O O . GLY A 1 193 ? 15.043 16.618 -0.672 1.00 62.50 193 GLY A O 1
ATOM 1587 N N . ASN A 1 194 ? 15.331 15.768 1.384 1.00 62.09 194 ASN A N 1
ATOM 1588 C CA . ASN A 1 194 ? 16.585 15.077 1.096 1.00 62.09 194 ASN A CA 1
ATOM 1589 C C . ASN A 1 194 ? 16.369 13.679 0.493 1.00 62.09 194 ASN A C 1
ATOM 1591 O O . ASN A 1 194 ? 17.325 13.067 0.029 1.00 62.09 194 ASN A O 1
ATOM 1595 N N . VAL A 1 195 ? 15.139 13.158 0.553 1.00 62.19 195 VAL A N 1
ATOM 1596 C CA . VAL A 1 195 ? 14.779 11.793 0.134 1.00 62.19 195 VAL A CA 1
ATOM 1597 C C . VAL A 1 195 ? 13.954 11.808 -1.151 1.00 62.19 195 VAL A C 1
ATOM 1599 O O . VAL A 1 195 ? 14.018 10.871 -1.939 1.00 62.19 195 VAL A O 1
ATOM 1602 N N . LEU A 1 196 ? 13.162 12.858 -1.360 1.00 72.00 196 LEU A N 1
ATOM 1603 C CA . LEU A 1 196 ? 12.230 12.975 -2.472 1.00 72.00 196 LEU A CA 1
ATOM 1604 C C . LEU A 1 196 ? 12.352 14.359 -3.108 1.00 72.00 196 LEU A C 1
ATOM 1606 O O . LEU A 1 196 ? 12.478 15.364 -2.409 1.00 72.00 196 LEU A O 1
ATOM 1610 N N . ASP A 1 197 ? 12.241 14.415 -4.432 1.00 75.62 197 ASP A N 1
ATOM 1611 C CA . ASP A 1 197 ? 12.234 15.683 -5.157 1.00 75.62 197 ASP A CA 1
ATOM 1612 C C . ASP A 1 197 ? 11.002 16.530 -4.780 1.00 75.62 197 ASP A C 1
ATOM 1614 O O . ASP A 1 197 ? 9.932 16.018 -4.426 1.00 75.62 197 ASP A O 1
ATOM 1618 N N . SER A 1 198 ? 11.131 17.857 -4.868 1.00 76.69 198 SER A N 1
ATOM 1619 C CA . SER A 1 198 ? 10.129 18.815 -4.368 1.00 76.69 198 SER A CA 1
ATOM 1620 C C . SER A 1 198 ? 8.733 18.648 -4.989 1.00 76.69 198 SER A C 1
ATOM 1622 O O . SER A 1 198 ? 7.720 18.864 -4.317 1.00 76.69 198 SER A O 1
ATOM 1624 N N . SER A 1 199 ? 8.655 18.216 -6.250 1.00 75.62 199 SER A N 1
ATOM 1625 C CA . SER A 1 199 ? 7.402 17.921 -6.956 1.00 75.62 199 SER A CA 1
ATOM 1626 C C . SER A 1 199 ? 6.686 16.683 -6.397 1.00 75.62 199 SER A C 1
ATOM 1628 O O . SER A 1 199 ? 5.465 16.703 -6.193 1.00 75.62 199 SER A O 1
ATOM 1630 N N . ILE A 1 200 ? 7.442 15.622 -6.099 1.00 77.94 200 ILE A N 1
ATOM 1631 C CA . ILE A 1 200 ? 6.937 14.365 -5.536 1.00 77.94 200 ILE A CA 1
ATOM 1632 C C . ILE A 1 200 ? 6.443 14.612 -4.113 1.00 77.94 200 ILE A C 1
ATOM 1634 O O . ILE A 1 200 ? 5.325 14.219 -3.771 1.00 77.94 200 ILE A O 1
ATOM 1638 N N 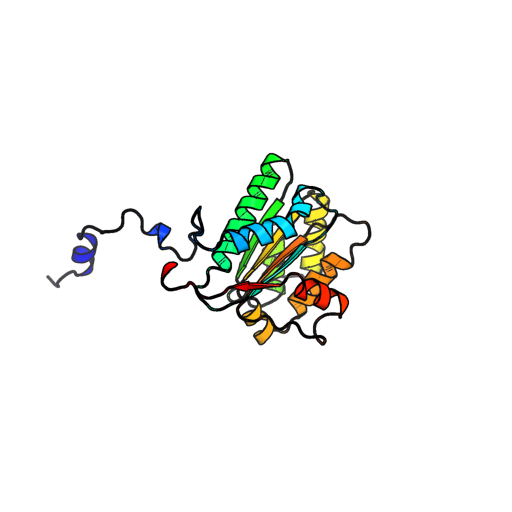. LEU A 1 201 ? 7.223 15.346 -3.314 1.00 82.69 201 LEU A N 1
ATOM 1639 C CA . LEU A 1 201 ? 6.825 15.756 -1.967 1.00 82.69 201 LEU A CA 1
ATOM 1640 C C . LEU A 1 201 ? 5.538 16.566 -1.972 1.00 82.69 201 LEU A C 1
ATOM 1642 O O . LEU A 1 201 ? 4.622 16.243 -1.221 1.00 82.69 201 LEU A O 1
ATOM 1646 N N . SER A 1 202 ? 5.431 17.573 -2.843 1.00 81.19 202 SER A N 1
ATOM 1647 C CA . SER A 1 202 ? 4.221 18.397 -2.926 1.00 81.19 202 SER A CA 1
ATOM 1648 C C . SER A 1 202 ? 2.983 17.559 -3.258 1.00 81.19 202 SER A C 1
ATOM 1650 O O . SER A 1 202 ? 1.917 17.754 -2.672 1.00 81.19 202 SER A O 1
ATOM 1652 N N . THR A 1 203 ? 3.127 16.582 -4.157 1.00 82.44 203 THR A N 1
ATOM 1653 C CA . THR A 1 203 ? 2.037 15.670 -4.528 1.00 82.44 203 THR A CA 1
ATOM 1654 C C . THR A 1 203 ? 1.633 14.768 -3.361 1.00 82.44 203 THR A C 1
ATOM 1656 O O . THR A 1 203 ? 0.447 14.647 -3.058 1.00 82.44 203 THR A O 1
ATOM 1659 N N . LEU A 1 204 ? 2.605 14.166 -2.671 1.00 84.00 204 LEU A N 1
ATOM 1660 C CA . LEU A 1 204 ? 2.352 13.299 -1.518 1.00 84.00 204 LEU A CA 1
ATOM 1661 C C . LEU A 1 204 ? 1.741 14.063 -0.338 1.00 84.00 204 LEU A C 1
ATOM 1663 O O . LEU A 1 204 ? 0.803 13.570 0.281 1.00 84.00 204 LEU A O 1
ATOM 1667 N N . GLN A 1 205 ? 2.213 15.280 -0.064 1.00 83.12 205 GLN A N 1
ATOM 1668 C CA . GLN A 1 205 ? 1.683 16.138 0.999 1.00 83.12 205 GLN A CA 1
ATOM 1669 C C . GLN A 1 205 ? 0.232 16.563 0.740 1.00 83.12 205 GLN A C 1
ATOM 1671 O O . GLN A 1 205 ? -0.549 16.662 1.683 1.00 83.12 205 GLN A O 1
ATOM 1676 N N . ARG A 1 206 ? -0.156 16.786 -0.524 1.00 86.00 206 ARG A N 1
ATOM 1677 C CA . ARG A 1 206 ? -1.559 17.057 -0.894 1.00 86.00 206 ARG A CA 1
ATOM 1678 C C . ARG A 1 206 ? -2.462 15.838 -0.712 1.00 86.00 206 ARG A C 1
ATOM 1680 O O . ARG A 1 206 ? -3.641 16.001 -0.415 1.00 86.00 206 ARG A O 1
ATOM 1687 N N . ASN A 1 207 ? -1.911 14.638 -0.871 1.00 92.00 207 ASN A N 1
ATOM 1688 C CA . ASN A 1 207 ? -2.624 13.368 -0.753 1.00 92.00 207 ASN A CA 1
ATOM 1689 C C . ASN A 1 207 ? -2.347 12.677 0.592 1.00 92.00 207 ASN A C 1
ATOM 1691 O O . ASN A 1 207 ? -2.202 11.456 0.652 1.00 92.00 207 ASN A O 1
ATOM 1695 N N . LEU A 1 208 ? -2.250 13.462 1.665 1.00 94.75 208 LEU A N 1
ATOM 1696 C CA . LEU A 1 208 ? -2.054 12.985 3.027 1.00 94.75 208 LEU A CA 1
ATOM 1697 C C . LEU A 1 208 ? -3.362 1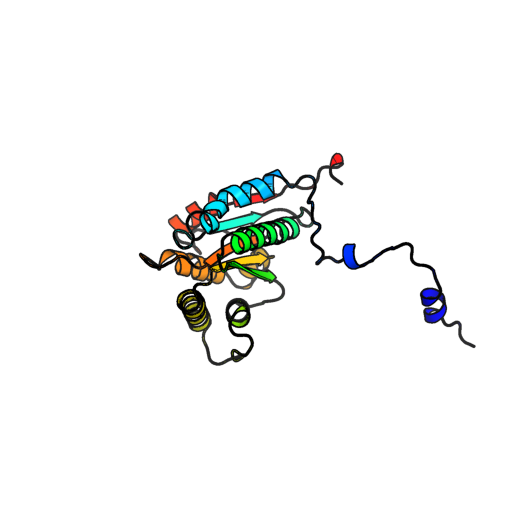3.092 3.814 1.00 94.75 208 LEU A C 1
ATOM 1699 O O . LEU A 1 208 ? -3.950 14.166 3.926 1.00 94.75 208 LEU A O 1
ATOM 1703 N N . MET A 1 209 ? -3.778 11.988 4.424 1.00 96.69 209 MET A N 1
ATOM 1704 C CA . MET A 1 209 ? -4.900 11.940 5.355 1.00 96.69 209 MET A CA 1
ATOM 1705 C C . MET A 1 209 ? -4.414 11.534 6.741 1.00 96.69 209 MET A C 1
ATOM 1707 O O . MET A 1 209 ? -3.747 10.511 6.904 1.00 96.69 209 MET A O 1
ATOM 1711 N N . ARG A 1 210 ? -4.783 12.326 7.750 1.00 96.31 210 ARG A N 1
ATOM 1712 C CA . ARG A 1 210 ? -4.472 12.055 9.155 1.00 96.31 210 ARG A CA 1
ATOM 1713 C C . ARG A 1 210 ? -5.687 11.444 9.842 1.00 96.31 210 ARG A C 1
ATOM 1715 O O . ARG A 1 210 ? -6.782 11.988 9.771 1.00 96.31 210 ARG A O 1
ATOM 1722 N N . PHE A 1 211 ? -5.476 10.304 10.482 1.00 96.38 211 PHE A N 1
ATOM 1723 C CA . PHE A 1 211 ? -6.475 9.593 11.262 1.00 96.38 211 PHE A CA 1
ATOM 1724 C C . PHE A 1 211 ? -6.393 10.016 12.719 1.00 96.38 211 PHE A C 1
ATOM 1726 O O . PHE A 1 211 ? -5.376 9.793 13.385 1.00 96.38 211 PHE A O 1
ATOM 1733 N N . GLU A 1 212 ? -7.514 10.502 13.227 1.00 92.62 212 GLU A N 1
ATOM 1734 C CA . GLU A 1 212 ? -7.686 10.796 14.641 1.00 92.62 212 GLU A CA 1
ATOM 1735 C C . GLU A 1 212 ? -8.054 9.543 15.442 1.00 92.62 212 GLU A C 1
ATOM 1737 O O . GLU A 1 212 ? -8.532 8.531 14.908 1.00 92.62 212 GLU A O 1
ATOM 1742 N N . ARG A 1 213 ? -7.818 9.593 16.757 1.00 91.12 213 ARG A N 1
ATOM 1743 C CA . ARG A 1 213 ? -8.312 8.551 17.667 1.00 91.12 213 ARG A CA 1
ATOM 1744 C C . ARG A 1 213 ? -9.839 8.518 17.633 1.00 91.12 213 ARG A C 1
ATOM 1746 O O . ARG A 1 213 ? -10.473 9.552 17.443 1.00 91.12 213 ARG A O 1
ATOM 1753 N N . TYR A 1 214 ? -10.419 7.333 17.813 1.00 86.25 214 TYR A N 1
ATOM 1754 C CA . TYR A 1 214 ? -11.861 7.227 18.019 1.00 86.25 214 TYR A CA 1
ATOM 1755 C C . TYR A 1 214 ? -12.251 8.034 19.261 1.00 86.25 214 TYR A C 1
ATOM 1757 O O . TYR A 1 214 ? -11.543 8.000 20.273 1.00 86.25 214 TYR A O 1
ATOM 1765 N N . SER A 1 215 ? -13.338 8.797 19.157 1.00 83.94 215 SER A N 1
ATOM 1766 C CA . SER A 1 215 ? -13.949 9.436 20.318 1.00 83.94 215 SER A CA 1
ATOM 1767 C C . SER A 1 215 ? -14.565 8.369 21.221 1.00 83.94 215 SER A C 1
ATOM 1769 O O . SER A 1 215 ? -14.832 7.253 20.783 1.00 83.94 215 SER A O 1
ATOM 1771 N N . SER A 1 216 ? -14.833 8.716 22.479 1.00 79.12 216 SER A N 1
ATOM 1772 C CA . SER A 1 216 ? -15.500 7.814 23.425 1.00 79.12 216 SER A CA 1
ATOM 1773 C C . SER A 1 216 ? -16.878 7.346 22.946 1.00 79.12 216 SER A C 1
ATOM 1775 O O . SER A 1 216 ? -17.311 6.270 23.321 1.00 79.12 216 SER A O 1
ATOM 1777 N N . GLU A 1 217 ? -17.557 8.149 22.122 1.00 75.44 217 GLU A N 1
ATOM 1778 C CA . GLU A 1 217 ? -18.851 7.819 21.503 1.00 75.44 217 GLU A CA 1
ATOM 1779 C C . GLU A 1 217 ? -18.722 6.869 20.299 1.00 75.44 217 GLU A C 1
ATOM 1781 O O . GLU A 1 217 ? -19.716 6.303 19.857 1.00 75.44 217 GLU A O 1
ATOM 1786 N N . ALA A 1 218 ? -17.511 6.727 19.753 1.00 67.50 218 ALA A N 1
ATOM 1787 C CA . ALA A 1 218 ? -17.187 5.886 18.602 1.00 67.50 218 ALA A CA 1
ATOM 1788 C C . ALA A 1 218 ? -16.461 4.579 18.988 1.00 67.50 218 ALA A C 1
ATOM 1790 O O . ALA A 1 218 ? -16.045 3.834 18.097 1.00 67.50 218 ALA A O 1
ATOM 1791 N N . LEU A 1 219 ? -16.261 4.341 20.291 1.00 58.50 219 LEU A N 1
ATOM 1792 C CA . LEU A 1 219 ? -15.731 3.106 20.884 1.00 58.50 219 LEU A CA 1
ATOM 1793 C C . LEU A 1 219 ? -16.881 2.208 21.346 1.00 58.50 219 LEU A C 1
ATOM 1795 O O . LEU A 1 219 ? -16.748 0.978 21.159 1.00 58.50 219 LEU A O 1
#

Solvent-accessible surface area (backbone atoms only — not comparable to full-atom values): 12722 Å² total; per-residue (Å²): 130,82,85,61,66,65,64,56,58,71,69,52,84,73,91,64,93,60,66,67,76,74,38,92,84,51,65,67,98,68,60,87,99,40,61,66,61,47,49,51,52,51,66,70,48,42,49,57,69,77,44,62,31,74,54,57,47,60,34,36,40,30,29,63,87,92,45,48,66,68,48,50,53,52,50,46,47,50,54,49,34,57,57,21,53,80,68,75,41,54,48,43,72,47,82,42,56,27,76,78,38,84,42,64,49,52,48,35,49,52,59,32,31,75,81,37,75,82,61,75,96,71,93,72,54,51,67,54,35,48,51,53,35,51,50,51,29,60,78,68,62,32,31,40,43,36,34,38,31,44,38,25,63,34,32,79,75,72,48,49,58,65,58,35,54,57,52,46,66,60,63,76,45,76,96,48,72,34,38,52,28,39,38,41,29,23,56,68,61,88,85,48,78,91,59,35,57,70,68,59,46,54,52,41,64,73,33,53,46,79,45,61,73,72,50,86,91,70,109

Radius of gyration: 19.95 Å; Cα contacts (8 Å, |Δi|>4): 277; chains: 1; bounding box: 40×58×60 Å